Protein AF-A0A2I0T440-F1 (afdb_monomer)

Radius of gyration: 25.83 Å; Cα contacts (8 Å, |Δi|>4): 160; chains: 1; bounding box: 68×33×74 Å

Secondary structure (DSSP, 8-state):
--PPPPHHHHHHHHHHHTSS-HHHHHHHHHHHHHHH-TTS-GGGGSS----S-GGGG-----PPPHHHHHHHHHH------SS--HHHHHHHHHHHHHHHHHHHHHHT-HHHHHHHHHHHHHHHHH-GGGSHHHHSSSS----S-STT--GGGS--HHHHHHHHHTTT---TTTTS-------HHHHHHHHHHHHHHHHHHHHHHHS-HHHHHHHHHHHHHHHHHHHHHHHHHH--

InterPro domains:
  IPR051851 EFR3 Homologs [PTHR12444] (75-183)

Mean predicted aligned error: 14.6 Å

pLDDT: mean 74.66, std 15.26, range [31.33, 96.69]

Solvent-accessible surface area (backbone atoms only — not comparable to full-atom values): 14132 Å² total; per-residue (Å²): 137,90,78,56,84,55,62,76,58,51,53,53,47,54,54,43,46,69,46,90,52,64,68,54,22,52,52,41,49,50,54,55,46,50,72,72,42,77,70,67,54,63,73,75,51,71,68,70,50,78,69,90,59,70,73,80,60,66,74,81,82,77,84,81,46,74,51,54,54,49,46,57,73,70,64,79,64,77,67,82,90,88,81,72,50,69,65,56,50,27,47,50,45,9,51,51,48,30,50,49,47,50,48,26,68,73,70,64,43,67,64,41,37,50,54,52,50,52,27,51,55,42,19,65,75,78,41,40,38,40,32,32,82,36,43,78,44,101,76,48,73,72,72,94,63,78,87,79,60,64,76,63,59,52,88,49,66,70,57,52,36,50,42,39,41,79,71,74,44,88,47,79,67,78,76,55,75,80,74,60,74,73,60,66,60,59,59,53,50,51,52,51,50,52,50,51,50,49,53,49,53,49,46,71,73,70,53,57,68,70,61,55,48,50,54,52,47,54,53,51,52,50,52,51,50,53,50,51,56,48,47,64,71,69,64,124

Sequence (236 aa):
MLTALPSAFLDRLLSAALMEDAEIRLFVLEILISFIDRHGNRQKFSPISTISDISVLKLKVDKCSRQDTVFMKKEIAQINEDNLTAYNRCALFALGAAYLNLISQLTTVPTFCQHIHEVIQMRQKEAPYLLPEDVFVERPRLSKSLDRLGPEVFFWQSKISEVLGGSGYNSDRLSTPYIPQLTVDSVAVEEQERERRRQVVEKFQKAPFEEIAAHCGARATLLQSKLNQIFEITIR

Structure (mmCIF, N/CA/C/O backbone):
data_AF-A0A2I0T440-F1
#
_entry.id   AF-A0A2I0T440-F1
#
loop_
_atom_site.group_PDB
_atom_site.id
_atom_site.type_symbol
_atom_site.label_atom_id
_atom_site.label_alt_id
_atom_site.label_comp_id
_atom_site.label_asym_id
_atom_site.label_entity_id
_atom_site.label_seq_id
_atom_site.pdbx_PDB_ins_code
_atom_site.Cartn_x
_atom_site.Cartn_y
_atom_site.Cartn_z
_atom_site.occupancy
_atom_site.B_iso_or_equiv
_atom_site.auth_seq_id
_atom_site.auth_comp_id
_atom_site.auth_asym_id
_atom_site.auth_atom_id
_atom_site.pdbx_PDB_model_num
ATOM 1 N N . MET A 1 1 ? 30.636 -5.133 -1.657 1.00 32.38 1 MET A N 1
ATOM 2 C CA . MET A 1 1 ? 29.830 -3.994 -2.152 1.00 32.38 1 MET A CA 1
ATOM 3 C C . MET A 1 1 ? 28.394 -4.469 -2.306 1.00 32.38 1 MET A C 1
ATOM 5 O O . MET A 1 1 ? 28.182 -5.472 -2.966 1.00 32.38 1 MET A O 1
ATOM 9 N N . LEU A 1 2 ? 27.441 -3.827 -1.628 1.00 31.33 2 LEU A N 1
ATOM 10 C CA . LEU A 1 2 ? 26.012 -4.172 -1.658 1.00 31.33 2 LEU A CA 1
ATOM 11 C C . LEU A 1 2 ? 25.314 -3.162 -2.573 1.00 31.33 2 LEU A C 1
ATOM 13 O O . LEU A 1 2 ? 25.075 -2.034 -2.142 1.00 31.33 2 LEU A O 1
ATOM 17 N N . THR A 1 3 ? 25.044 -3.528 -3.821 1.00 48.75 3 THR A N 1
ATOM 18 C CA . THR A 1 3 ? 24.365 -2.655 -4.786 1.00 48.75 3 THR A CA 1
ATOM 19 C C . THR A 1 3 ? 22.863 -2.915 -4.744 1.00 48.75 3 THR A C 1
ATOM 21 O O . THR A 1 3 ? 22.430 -4.052 -4.901 1.00 48.75 3 THR A O 1
ATOM 24 N N . ALA A 1 4 ? 22.073 -1.865 -4.506 1.00 58.75 4 ALA A N 1
ATOM 25 C CA . ALA A 1 4 ? 20.635 -1.893 -4.767 1.00 58.75 4 ALA A CA 1
ATOM 26 C C . ALA A 1 4 ? 20.379 -2.122 -6.270 1.00 58.75 4 ALA A C 1
ATOM 28 O O . ALA A 1 4 ? 21.303 -1.985 -7.079 1.00 58.75 4 ALA A O 1
ATOM 29 N N . LEU A 1 5 ? 19.138 -2.456 -6.639 1.00 62.03 5 LEU A N 1
ATOM 30 C CA . LEU A 1 5 ? 18.728 -2.547 -8.041 1.00 62.03 5 LEU A CA 1
ATOM 31 C C . LEU A 1 5 ? 19.141 -1.247 -8.775 1.00 62.03 5 LEU A C 1
ATOM 33 O O . LEU A 1 5 ? 18.850 -0.162 -8.261 1.00 62.03 5 LEU A O 1
ATOM 37 N N . PRO A 1 6 ? 19.854 -1.310 -9.916 1.00 71.38 6 PRO A N 1
ATOM 38 C CA . PRO A 1 6 ? 20.254 -0.106 -10.639 1.00 71.38 6 PRO A CA 1
ATOM 39 C C . PRO A 1 6 ? 19.023 0.689 -11.085 1.00 71.38 6 PRO A C 1
ATOM 41 O O . PRO A 1 6 ? 18.129 0.114 -11.703 1.00 71.38 6 PRO A O 1
ATOM 44 N N . SER A 1 7 ? 18.992 2.001 -10.832 1.00 63.88 7 SER A N 1
ATOM 45 C CA . SER A 1 7 ? 17.848 2.851 -11.209 1.00 63.88 7 SER A CA 1
ATOM 46 C C . SER A 1 7 ? 17.555 2.771 -12.706 1.00 63.88 7 SER A C 1
ATOM 48 O O . SER A 1 7 ? 16.426 2.522 -13.086 1.00 63.88 7 SER A O 1
ATOM 50 N N . ALA A 1 8 ? 18.592 2.780 -13.550 1.00 65.25 8 ALA A N 1
ATOM 51 C CA . ALA A 1 8 ? 18.442 2.635 -14.999 1.00 65.25 8 ALA A CA 1
ATOM 52 C C . ALA A 1 8 ? 17.740 1.332 -15.434 1.00 65.25 8 ALA A C 1
ATOM 54 O O . ALA A 1 8 ? 17.108 1.298 -16.486 1.00 65.25 8 ALA A O 1
ATOM 55 N N . PHE A 1 9 ? 17.858 0.246 -14.660 1.00 69.88 9 PHE A N 1
ATOM 56 C CA . PHE A 1 9 ? 17.122 -0.988 -14.938 1.00 69.88 9 PHE A CA 1
ATOM 57 C C . PHE A 1 9 ? 15.650 -0.846 -14.544 1.00 69.88 9 PHE A C 1
ATOM 59 O O . PHE A 1 9 ? 14.771 -1.241 -15.310 1.00 69.88 9 PHE A O 1
ATOM 66 N N . LEU A 1 10 ? 15.380 -0.245 -13.383 1.00 69.00 10 LEU A N 1
ATOM 67 C CA . LEU A 1 10 ? 14.017 -0.001 -12.932 1.00 69.00 10 LEU A CA 1
ATOM 68 C C . LEU A 1 10 ? 13.281 0.996 -13.833 1.00 69.00 10 LEU A C 1
ATOM 70 O O . LEU A 1 10 ? 12.147 0.725 -14.199 1.00 69.00 10 LEU A O 1
ATOM 74 N N . ASP A 1 11 ? 13.932 2.075 -14.263 1.00 64.00 11 ASP A N 1
ATOM 75 C CA . ASP A 1 11 ? 13.357 3.071 -15.174 1.00 64.00 11 ASP A CA 1
ATOM 76 C C . ASP A 1 11 ? 12.901 2.421 -16.483 1.00 64.00 11 ASP A C 1
ATOM 78 O O . ASP A 1 11 ? 11.812 2.693 -16.985 1.00 64.00 11 ASP A O 1
ATOM 82 N N . ARG A 1 12 ? 13.708 1.500 -17.025 1.00 69.88 12 ARG A N 1
ATOM 83 C CA . ARG A 1 12 ? 13.364 0.738 -18.234 1.00 69.88 12 ARG A CA 1
ATOM 84 C C . ARG A 1 12 ? 12.200 -0.214 -17.996 1.00 69.88 12 ARG A C 1
ATOM 86 O O . ARG A 1 12 ? 11.336 -0.331 -18.862 1.00 69.88 12 ARG A O 1
ATOM 93 N N . LEU A 1 13 ? 12.177 -0.870 -16.840 1.00 68.56 13 LEU A N 1
ATOM 94 C CA . LEU A 1 13 ? 11.097 -1.770 -16.459 1.00 68.56 13 LEU A CA 1
ATOM 95 C C . LEU A 1 13 ? 9.781 -0.995 -16.278 1.00 68.56 13 LEU A C 1
ATOM 97 O O . LEU A 1 13 ? 8.774 -1.363 -16.866 1.00 68.56 13 LEU A O 1
ATOM 101 N N . LEU A 1 14 ? 9.798 0.126 -15.557 1.00 70.44 14 LEU A N 1
ATOM 102 C CA . LEU A 1 14 ? 8.635 0.993 -15.361 1.00 70.44 14 LEU A CA 1
ATOM 103 C C . LEU A 1 14 ? 8.171 1.644 -16.667 1.00 70.44 14 LEU A C 1
ATOM 105 O O . LEU A 1 14 ? 6.973 1.691 -16.919 1.00 70.44 14 LEU A O 1
ATOM 109 N N . SER A 1 15 ? 9.091 2.054 -17.544 1.00 69.25 15 SER A N 1
ATOM 110 C CA . SER A 1 15 ? 8.737 2.536 -18.889 1.00 69.25 15 SER A CA 1
ATOM 111 C C . SER A 1 15 ? 7.994 1.460 -19.688 1.00 69.25 15 SER A C 1
ATOM 113 O O . SER A 1 15 ? 7.007 1.754 -20.358 1.00 69.25 15 SER A O 1
ATOM 115 N N . ALA A 1 16 ? 8.410 0.194 -19.574 1.00 65.06 16 ALA A N 1
ATOM 116 C CA . ALA A 1 16 ? 7.702 -0.923 -20.194 1.00 65.06 16 ALA A CA 1
ATOM 117 C C . ALA A 1 16 ? 6.313 -1.169 -19.566 1.00 65.06 16 ALA A C 1
ATOM 119 O O . ALA A 1 16 ? 5.385 -1.563 -20.271 1.00 65.06 16 ALA A O 1
ATOM 120 N N . ALA A 1 17 ? 6.126 -0.861 -18.275 1.00 67.50 17 ALA A N 1
ATOM 121 C CA . ALA A 1 17 ? 4.814 -0.892 -17.616 1.00 67.50 17 ALA A CA 1
ATOM 122 C C . ALA A 1 17 ? 3.829 0.162 -18.161 1.00 67.50 17 ALA A C 1
ATOM 124 O O . ALA A 1 17 ? 2.629 0.055 -17.912 1.00 67.50 17 ALA A O 1
ATOM 125 N N . LEU A 1 18 ? 4.318 1.168 -18.894 1.00 71.25 18 LEU A N 1
ATOM 126 C CA . LEU A 1 18 ? 3.512 2.228 -19.509 1.00 71.25 18 LEU A CA 1
ATOM 127 C C . LEU A 1 18 ? 3.211 1.975 -20.996 1.00 71.25 18 LEU A C 1
ATOM 129 O O . LEU A 1 18 ? 2.531 2.783 -21.625 1.00 71.25 18 LEU A O 1
ATOM 133 N N . MET A 1 19 ? 3.684 0.863 -21.569 1.00 69.50 19 MET A N 1
ATOM 134 C CA . MET A 1 19 ? 3.419 0.515 -22.969 1.00 69.50 19 MET A CA 1
ATOM 135 C C . MET A 1 19 ? 1.942 0.159 -23.203 1.00 69.50 19 MET A C 1
ATOM 137 O O . MET A 1 19 ? 1.261 -0.350 -22.312 1.00 69.50 19 MET A O 1
ATOM 141 N N . GLU A 1 20 ? 1.442 0.382 -24.423 1.00 62.84 20 GLU A N 1
ATOM 142 C CA . GLU A 1 20 ? 0.041 0.111 -24.806 1.00 62.84 20 GLU A CA 1
ATOM 143 C C . GLU A 1 20 ? -0.335 -1.379 -24.752 1.00 62.84 20 GLU A C 1
ATOM 145 O O . GLU A 1 20 ? -1.495 -1.725 -24.508 1.00 62.84 20 GLU A O 1
ATOM 150 N N . ASP A 1 21 ? 0.645 -2.266 -24.902 1.00 72.38 21 ASP A N 1
ATOM 151 C CA . ASP A 1 21 ? 0.456 -3.713 -24.878 1.00 72.38 21 ASP A CA 1
ATOM 152 C C . ASP A 1 21 ? 0.153 -4.222 -23.457 1.00 72.38 21 ASP A C 1
ATOM 154 O O . ASP A 1 21 ? 0.957 -4.088 -22.531 1.00 72.38 21 ASP A O 1
ATOM 158 N N . ALA A 1 22 ? -1.029 -4.814 -23.279 1.00 75.94 22 ALA A N 1
ATOM 159 C CA . ALA A 1 22 ? -1.474 -5.317 -21.985 1.00 75.94 22 ALA A CA 1
ATOM 160 C C . ALA A 1 22 ? -0.665 -6.525 -21.488 1.00 75.94 22 ALA A C 1
ATOM 162 O O . ALA A 1 22 ? -0.459 -6.639 -20.280 1.00 75.94 22 ALA A O 1
ATOM 163 N N . GLU A 1 23 ? -0.191 -7.396 -22.380 1.00 79.12 23 GLU A N 1
ATOM 164 C CA . GLU A 1 23 ? 0.620 -8.559 -22.009 1.00 79.12 23 GLU A CA 1
ATOM 165 C C . GLU A 1 23 ? 1.980 -8.109 -21.475 1.00 79.12 23 GLU A C 1
ATOM 167 O O . GLU A 1 23 ? 2.423 -8.596 -20.432 1.00 79.12 23 GLU A O 1
ATOM 172 N N . ILE A 1 24 ? 2.594 -7.104 -22.113 1.00 73.19 24 ILE A N 1
ATOM 173 C CA . ILE A 1 24 ? 3.851 -6.507 -21.639 1.00 73.19 24 ILE A CA 1
ATOM 174 C C . ILE A 1 24 ? 3.653 -5.867 -20.263 1.00 73.19 24 ILE A C 1
ATOM 176 O O . ILE A 1 24 ? 4.447 -6.122 -19.355 1.00 73.19 24 ILE A O 1
ATOM 180 N N . ARG A 1 25 ? 2.583 -5.084 -20.066 1.00 78.38 25 ARG A N 1
ATOM 181 C CA . ARG A 1 25 ? 2.302 -4.479 -18.753 1.00 78.38 25 ARG A CA 1
ATOM 182 C C . ARG A 1 25 ? 2.110 -5.532 -17.668 1.00 78.38 25 ARG A C 1
ATOM 184 O O . ARG A 1 25 ? 2.676 -5.393 -16.586 1.00 78.38 25 ARG A O 1
ATOM 191 N N . LEU A 1 26 ? 1.337 -6.583 -17.945 1.00 77.06 26 LEU A N 1
ATOM 192 C CA . LEU A 1 26 ? 1.113 -7.671 -16.993 1.00 77.06 26 LEU A CA 1
ATOM 193 C C . LEU A 1 26 ? 2.420 -8.388 -16.655 1.00 77.06 26 LEU A C 1
ATOM 195 O O . LEU A 1 26 ? 2.713 -8.574 -15.477 1.00 77.06 26 LEU A O 1
ATOM 199 N N . PHE A 1 27 ? 3.240 -8.704 -17.657 1.00 76.94 27 PHE A N 1
ATOM 200 C CA . PHE A 1 27 ? 4.539 -9.341 -17.452 1.00 76.94 27 PHE A CA 1
ATOM 201 C C . PHE A 1 27 ? 5.482 -8.482 -16.599 1.00 76.94 27 PHE A C 1
ATOM 203 O O . PHE A 1 27 ? 6.109 -8.971 -15.659 1.00 76.94 27 PHE A O 1
ATOM 210 N N . VAL A 1 28 ? 5.542 -7.177 -16.868 1.00 76.56 28 VAL A N 1
ATOM 211 C CA . VAL A 1 28 ? 6.329 -6.233 -16.067 1.00 76.56 28 VAL A CA 1
ATOM 212 C C . VAL A 1 28 ? 5.830 -6.169 -14.623 1.00 76.56 28 VAL A C 1
ATOM 214 O O . VAL A 1 28 ? 6.639 -6.207 -13.693 1.00 76.56 28 VAL A O 1
ATOM 217 N N . LEU A 1 29 ? 4.513 -6.109 -14.415 1.00 77.69 29 LEU A N 1
ATOM 218 C CA . LEU A 1 29 ? 3.924 -6.144 -13.078 1.00 77.69 29 LEU A CA 1
ATOM 219 C C . LEU A 1 29 ? 4.266 -7.451 -12.352 1.00 77.69 29 LEU A C 1
ATOM 221 O O . LEU A 1 29 ? 4.570 -7.409 -11.163 1.00 77.69 29 LEU A O 1
ATOM 225 N N . GLU A 1 30 ? 4.297 -8.594 -13.039 1.00 80.38 30 GLU A N 1
ATOM 226 C CA . GLU A 1 30 ? 4.737 -9.859 -12.440 1.00 80.38 30 GLU A CA 1
ATOM 227 C C . GLU A 1 30 ? 6.205 -9.832 -12.007 1.00 80.38 30 GLU A C 1
ATOM 229 O O . GLU A 1 30 ? 6.525 -10.289 -10.906 1.00 80.38 30 GLU A O 1
ATOM 234 N N . ILE A 1 31 ? 7.086 -9.241 -12.819 1.00 77.38 31 ILE A N 1
ATOM 235 C CA . ILE A 1 31 ? 8.492 -9.038 -12.447 1.00 77.38 31 ILE A CA 1
ATOM 236 C C . ILE A 1 31 ? 8.581 -8.154 -11.196 1.00 77.38 31 ILE A C 1
ATOM 238 O O . ILE A 1 31 ? 9.255 -8.524 -10.233 1.00 77.38 31 ILE A O 1
ATOM 242 N N . LEU A 1 32 ? 7.874 -7.021 -11.166 1.00 77.31 32 LEU A N 1
ATOM 243 C CA . LEU A 1 32 ? 7.870 -6.111 -10.014 1.00 77.31 32 LEU A CA 1
ATOM 244 C C . LEU A 1 32 ? 7.332 -6.794 -8.749 1.00 77.31 32 LEU A C 1
ATOM 246 O O . LEU A 1 32 ? 7.936 -6.681 -7.681 1.00 77.31 32 LEU A O 1
ATOM 250 N N . ILE A 1 33 ? 6.248 -7.563 -8.872 1.00 78.12 33 ILE A N 1
ATOM 251 C CA . ILE A 1 33 ? 5.689 -8.352 -7.771 1.00 78.12 33 ILE A CA 1
ATOM 252 C C . ILE A 1 33 ? 6.712 -9.376 -7.273 1.00 78.12 33 ILE A C 1
ATOM 254 O O . ILE A 1 33 ? 6.838 -9.543 -6.065 1.00 78.12 33 ILE A O 1
ATOM 258 N N . SER A 1 34 ? 7.489 -10.012 -8.154 1.00 78.31 34 SER A N 1
ATOM 259 C CA . SER A 1 34 ? 8.526 -10.974 -7.750 1.00 78.31 34 SER A CA 1
ATOM 260 C C . SER A 1 34 ? 9.673 -10.343 -6.946 1.00 78.31 34 SER A C 1
ATOM 262 O O . SER A 1 34 ? 10.273 -11.009 -6.100 1.00 78.31 34 SER A O 1
ATOM 264 N N . PHE A 1 35 ? 9.963 -9.053 -7.156 1.00 73.38 35 PHE A N 1
ATOM 265 C CA . PHE A 1 35 ? 10.945 -8.323 -6.347 1.00 73.38 35 PHE A CA 1
ATOM 266 C C . PHE A 1 35 ? 10.426 -8.012 -4.943 1.00 73.38 35 PHE A C 1
ATOM 268 O O . PHE A 1 35 ? 11.207 -8.018 -3.988 1.00 73.38 35 PHE A O 1
ATOM 275 N N . ILE A 1 36 ? 9.121 -7.756 -4.822 1.00 73.06 36 ILE A N 1
ATOM 276 C CA . ILE A 1 36 ? 8.46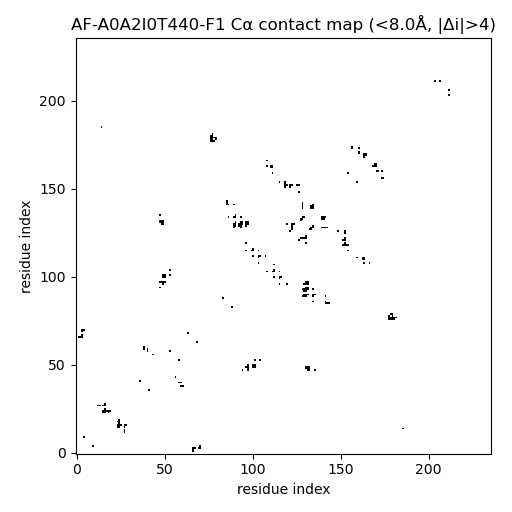1 -7.411 -3.559 1.00 73.06 36 ILE A CA 1
ATOM 277 C C . ILE A 1 36 ? 8.138 -8.679 -2.753 1.00 73.06 36 ILE A C 1
ATOM 279 O O . ILE A 1 36 ? 8.405 -8.741 -1.554 1.00 73.06 36 ILE A O 1
ATOM 283 N N . ASP A 1 37 ? 7.608 -9.715 -3.402 1.00 77.00 37 ASP A N 1
ATOM 284 C CA . ASP A 1 37 ? 7.183 -10.965 -2.774 1.00 77.00 37 ASP A CA 1
ATOM 285 C C . ASP A 1 37 ? 8.188 -12.104 -2.989 1.00 77.00 37 ASP A C 1
ATOM 287 O O . ASP A 1 37 ? 7.942 -13.094 -3.679 1.00 77.00 37 ASP A O 1
ATOM 291 N N . ARG A 1 38 ? 9.336 -11.998 -2.322 1.00 76.44 38 ARG A N 1
ATOM 292 C CA . ARG A 1 38 ? 10.373 -13.044 -2.356 1.00 76.44 38 ARG A CA 1
ATOM 293 C C . ARG A 1 38 ? 9.967 -14.333 -1.635 1.00 76.44 38 ARG A C 1
ATOM 295 O O . ARG A 1 38 ? 10.608 -15.366 -1.809 1.00 76.44 38 ARG A O 1
ATOM 302 N N . HIS A 1 39 ? 8.933 -14.274 -0.797 1.00 82.19 39 HIS A N 1
ATOM 303 C CA . HIS A 1 39 ? 8.519 -15.384 0.061 1.00 82.19 39 HIS A CA 1
ATOM 304 C C . HIS A 1 39 ? 7.316 -16.163 -0.484 1.00 82.19 39 HIS A C 1
ATOM 306 O O . HIS A 1 39 ? 6.879 -17.125 0.157 1.00 82.19 39 HIS A O 1
ATOM 312 N N . GLY A 1 40 ? 6.790 -15.772 -1.650 1.00 82.38 40 GLY A N 1
ATOM 313 C CA . GLY A 1 40 ? 5.630 -16.412 -2.269 1.00 82.38 40 GLY A CA 1
ATOM 314 C C . GLY A 1 40 ? 4.346 -16.228 -1.457 1.00 82.38 40 GLY A C 1
ATOM 315 O O . GLY A 1 40 ? 3.485 -17.110 -1.446 1.00 82.38 40 GLY A O 1
ATOM 316 N N . ASN A 1 41 ? 4.219 -15.117 -0.729 1.00 86.06 41 ASN A N 1
ATOM 317 C CA . ASN A 1 41 ? 3.010 -14.782 0.012 1.00 86.06 41 ASN A CA 1
ATOM 318 C C . ASN A 1 41 ? 1.882 -14.258 -0.902 1.00 86.06 41 ASN A C 1
ATOM 320 O O . ASN A 1 41 ? 0.739 -14.255 -0.458 1.00 86.06 41 ASN A O 1
ATOM 324 N N . ARG A 1 42 ? 2.145 -13.886 -2.165 1.00 83.81 42 ARG A N 1
ATOM 325 C CA . ARG A 1 42 ? 1.182 -13.333 -3.145 1.00 83.81 42 ARG A CA 1
ATOM 326 C C . ARG A 1 42 ? -0.120 -14.121 -3.186 1.00 83.81 42 ARG A C 1
ATOM 328 O O . ARG A 1 42 ? -1.195 -13.542 -3.093 1.00 83.81 42 ARG A O 1
ATOM 335 N N . GLN A 1 43 ? -0.026 -15.446 -3.281 1.00 84.56 43 GLN A N 1
ATOM 336 C CA . GLN A 1 43 ? -1.198 -16.319 -3.414 1.00 84.56 43 GLN A CA 1
ATOM 337 C C . GLN A 1 43 ? -2.106 -16.297 -2.174 1.00 84.56 43 GLN A C 1
ATOM 339 O O . GLN A 1 43 ? -3.298 -16.567 -2.272 1.00 84.56 43 GLN A O 1
ATOM 344 N N . LYS A 1 44 ? -1.570 -15.915 -1.009 1.00 87.12 44 LYS A N 1
ATOM 345 C CA . LYS A 1 44 ? -2.332 -15.787 0.243 1.00 87.12 44 LYS A CA 1
ATOM 346 C C . LYS A 1 44 ? -3.208 -14.532 0.273 1.00 87.12 44 LYS A C 1
ATOM 348 O O . LYS A 1 44 ? -4.070 -14.429 1.134 1.00 87.12 44 LYS A O 1
ATOM 353 N N . PHE A 1 45 ? -3.003 -13.617 -0.674 1.00 83.69 45 PHE A N 1
ATOM 354 C CA . PHE A 1 45 ? -3.769 -12.383 -0.852 1.00 83.69 45 PHE A CA 1
ATOM 355 C C . PHE A 1 45 ? -4.609 -12.403 -2.142 1.00 83.69 45 PHE A C 1
ATOM 357 O O . PHE A 1 45 ? -5.003 -11.350 -2.635 1.00 83.69 45 PHE A O 1
ATOM 364 N N . SER A 1 46 ? -4.853 -13.588 -2.725 1.00 74.06 46 SER A N 1
ATOM 365 C CA . SER A 1 46 ? -5.526 -13.715 -4.025 1.00 74.06 46 SER A CA 1
ATOM 366 C C . SER A 1 46 ? -6.932 -13.088 -4.076 1.00 74.06 46 SER A C 1
ATOM 368 O O . SER A 1 46 ? -7.290 -12.605 -5.150 1.00 74.06 46 SER A O 1
ATOM 370 N N . PRO A 1 47 ? -7.720 -13.029 -2.981 1.00 83.00 47 PRO A N 1
ATOM 371 C CA . PRO A 1 47 ? -8.799 -12.060 -2.858 1.00 83.00 47 PRO A CA 1
ATOM 372 C C . PRO A 1 47 ? -8.332 -10.835 -2.059 1.00 83.00 47 PRO A C 1
ATOM 374 O O . PRO A 1 47 ? -7.962 -10.940 -0.885 1.00 83.00 47 PRO A O 1
ATOM 377 N N . ILE A 1 48 ? -8.407 -9.655 -2.677 1.00 84.81 48 ILE A N 1
ATOM 378 C CA . ILE A 1 48 ? -8.230 -8.390 -1.957 1.00 84.81 48 ILE A CA 1
ATOM 379 C C . ILE A 1 48 ? -9.394 -8.271 -0.972 1.00 84.81 48 ILE A C 1
ATOM 381 O O . ILE A 1 48 ? -10.549 -8.196 -1.380 1.00 84.81 48 ILE A O 1
ATOM 385 N N . SER A 1 49 ? -9.086 -8.302 0.320 1.00 89.88 49 SER A N 1
ATOM 386 C CA . SER A 1 49 ? -10.075 -8.336 1.397 1.00 89.88 49 SER A CA 1
ATOM 387 C C . SER A 1 49 ? -9.517 -7.711 2.668 1.00 89.88 49 SER A C 1
ATOM 389 O O . SER A 1 49 ? -8.302 -7.570 2.842 1.00 89.88 49 SER A O 1
ATOM 391 N N . THR A 1 50 ? -10.421 -7.332 3.558 1.00 89.69 50 THR A N 1
ATOM 392 C CA . THR A 1 50 ? -10.111 -6.960 4.930 1.00 89.69 50 THR A CA 1
ATOM 393 C C . THR A 1 50 ? -9.842 -8.231 5.737 1.00 89.69 50 THR A C 1
ATOM 395 O O . THR A 1 50 ? -10.700 -9.106 5.848 1.00 89.69 50 THR A O 1
ATOM 398 N N . ILE A 1 51 ? -8.651 -8.351 6.323 1.00 89.25 51 ILE A N 1
ATOM 399 C CA . ILE A 1 51 ? -8.221 -9.562 7.028 1.00 89.25 51 ILE A CA 1
ATOM 400 C C . ILE A 1 51 ? -8.623 -9.455 8.501 1.00 89.25 51 ILE A C 1
ATOM 402 O O . ILE A 1 51 ? -8.147 -8.580 9.225 1.00 89.25 51 ILE A O 1
ATOM 406 N N . SER A 1 52 ? -9.482 -10.363 8.966 1.00 85.94 52 SER A N 1
ATOM 407 C CA . SER A 1 52 ? -9.923 -10.393 10.368 1.00 85.94 52 SER A CA 1
ATOM 408 C C . SER A 1 52 ? -8.855 -10.927 11.326 1.00 85.94 52 SER A C 1
ATOM 410 O O . SER A 1 52 ? -8.735 -10.426 12.438 1.00 85.94 52 SER A O 1
ATOM 412 N N . ASP A 1 53 ? -8.095 -11.939 10.901 1.00 87.06 53 ASP A N 1
ATOM 413 C CA . ASP A 1 53 ? -6.974 -12.507 11.655 1.00 87.06 53 ASP A CA 1
ATOM 414 C C . ASP A 1 53 ? -5.834 -12.886 10.701 1.00 87.06 53 ASP A C 1
ATOM 416 O O . ASP A 1 53 ? -5.918 -13.853 9.936 1.00 87.06 53 ASP A O 1
ATOM 420 N N . ILE A 1 54 ? -4.745 -12.120 10.763 1.00 89.06 54 ILE A N 1
ATOM 421 C CA . ILE A 1 54 ? -3.543 -12.326 9.950 1.00 89.06 54 ILE A CA 1
ATOM 422 C C . ILE A 1 54 ? -2.874 -13.684 10.204 1.00 89.06 54 ILE A C 1
ATOM 424 O O . ILE A 1 54 ? -2.194 -14.214 9.319 1.00 89.06 54 ILE A O 1
ATOM 428 N N . SER A 1 55 ? -3.078 -14.281 11.381 1.00 87.12 55 SER A N 1
ATOM 429 C CA . SER A 1 55 ? -2.459 -15.553 11.775 1.00 87.12 55 SER A CA 1
ATOM 430 C C . SER A 1 55 ? -2.876 -16.695 10.846 1.00 87.12 55 SER A C 1
ATOM 432 O O . SER A 1 55 ? -2.082 -17.596 10.557 1.00 87.12 55 SER A O 1
ATOM 434 N N . VAL A 1 56 ? -4.094 -16.619 10.299 1.00 87.69 56 VAL A N 1
ATOM 435 C CA . VAL A 1 56 ? -4.650 -17.592 9.347 1.00 87.69 56 VAL A CA 1
ATOM 436 C C . VAL A 1 56 ? -3.834 -17.652 8.053 1.00 87.69 56 VAL A C 1
ATOM 438 O O . VAL A 1 56 ? -3.694 -18.723 7.460 1.00 87.69 56 VAL A O 1
ATOM 441 N N . LEU A 1 57 ? -3.225 -16.534 7.643 1.00 85.50 57 LEU A N 1
ATOM 442 C CA . LEU A 1 57 ? -2.434 -16.458 6.414 1.00 85.50 57 LEU A CA 1
ATOM 443 C C . LEU A 1 57 ? -1.087 -17.184 6.532 1.00 85.50 57 LEU A C 1
ATOM 445 O O . LEU A 1 57 ? -0.468 -17.492 5.511 1.00 85.50 57 LEU A O 1
ATOM 449 N N . LYS A 1 58 ? -0.615 -17.479 7.755 1.00 87.25 58 LYS A N 1
ATOM 450 C CA . LYS A 1 58 ? 0.673 -18.155 8.011 1.00 87.25 58 LYS A CA 1
ATOM 451 C C . LYS A 1 58 ? 1.803 -17.530 7.183 1.00 87.25 58 LYS A C 1
ATOM 453 O O . LYS A 1 58 ? 2.467 -18.203 6.385 1.00 87.25 58 LYS A O 1
ATOM 458 N N . LEU A 1 59 ? 1.937 -16.205 7.265 1.00 87.12 59 LEU A N 1
ATOM 459 C CA . LEU A 1 59 ? 2.900 -15.443 6.470 1.00 87.12 59 LEU A CA 1
ATOM 460 C C . LEU A 1 59 ? 4.334 -15.859 6.808 1.00 87.12 59 LEU A C 1
ATOM 462 O O . LEU A 1 59 ? 4.670 -16.104 7.964 1.00 87.12 59 LEU A O 1
ATOM 466 N N . LYS A 1 60 ? 5.187 -15.917 5.784 1.00 83.81 60 LYS A N 1
ATOM 467 C CA . LYS A 1 60 ? 6.638 -15.975 5.983 1.00 83.81 60 LYS A CA 1
ATOM 468 C C . LYS A 1 60 ? 7.135 -14.538 6.061 1.00 83.81 60 LYS A C 1
ATOM 470 O O . LYS A 1 60 ? 7.018 -13.819 5.067 1.00 83.81 60 LYS A O 1
ATOM 475 N N . VAL A 1 61 ? 7.599 -14.130 7.239 1.00 81.12 61 VAL A N 1
ATOM 476 C CA . VAL A 1 61 ? 8.027 -12.758 7.530 1.00 81.12 61 VAL A CA 1
ATOM 477 C C . VAL A 1 61 ? 9.477 -12.792 7.989 1.00 81.12 61 VAL A C 1
ATOM 479 O O . VAL A 1 61 ? 9.769 -13.300 9.067 1.00 81.12 61 VAL A O 1
ATOM 482 N N . ASP A 1 62 ? 10.360 -12.223 7.175 1.00 76.50 62 ASP A N 1
ATOM 483 C CA . ASP A 1 62 ? 11.766 -12.024 7.513 1.00 76.50 62 ASP A CA 1
ATOM 484 C C . ASP A 1 62 ? 12.058 -10.536 7.727 1.00 76.50 62 ASP A C 1
ATOM 486 O O . ASP A 1 62 ? 11.331 -9.646 7.272 1.00 76.50 62 ASP A O 1
ATOM 490 N N . LYS A 1 63 ? 13.155 -10.242 8.429 1.00 74.75 63 LYS A N 1
ATOM 491 C CA . LYS A 1 63 ? 13.608 -8.862 8.612 1.00 74.75 63 LYS A CA 1
ATOM 492 C C . LYS A 1 63 ? 13.956 -8.255 7.250 1.00 74.75 63 LYS A C 1
ATOM 494 O O . LYS A 1 63 ? 14.859 -8.741 6.572 1.00 74.75 63 LYS A O 1
ATOM 499 N N . CYS A 1 64 ? 13.284 -7.156 6.902 1.00 69.38 64 CYS A N 1
ATOM 500 C CA . CYS A 1 64 ? 13.543 -6.403 5.675 1.00 69.38 64 CYS A CA 1
ATOM 501 C C . CYS A 1 64 ? 15.039 -6.074 5.546 1.00 69.38 64 CYS A C 1
ATOM 503 O O . CYS A 1 64 ? 15.653 -5.531 6.476 1.00 69.38 64 CYS A O 1
ATOM 505 N N . SER A 1 65 ? 15.644 -6.421 4.408 1.00 74.12 65 SER A N 1
ATOM 506 C CA . SER A 1 65 ? 17.068 -6.178 4.207 1.00 74.12 65 SER A CA 1
ATOM 507 C C . SER A 1 65 ? 17.344 -4.679 4.042 1.00 74.12 65 SER A C 1
ATOM 509 O O . SER A 1 65 ? 16.477 -3.885 3.665 1.00 74.12 65 SER A O 1
ATOM 511 N N . ARG A 1 66 ? 18.595 -4.260 4.281 1.00 68.62 66 ARG A N 1
ATOM 512 C CA . ARG A 1 66 ? 19.005 -2.867 4.027 1.00 68.62 66 ARG A CA 1
ATOM 513 C C . ARG A 1 66 ? 18.811 -2.482 2.555 1.00 68.62 66 ARG A C 1
ATOM 515 O O . ARG A 1 66 ? 18.514 -1.326 2.280 1.00 68.62 66 ARG A O 1
ATOM 522 N N . GLN A 1 67 ? 18.983 -3.428 1.628 1.00 69.75 67 GLN A N 1
ATOM 523 C CA . GLN A 1 67 ? 18.788 -3.188 0.197 1.00 69.75 67 GLN A CA 1
ATOM 524 C C . GLN A 1 67 ? 17.312 -2.967 -0.129 1.00 69.75 67 GLN A C 1
ATOM 526 O O . GLN A 1 67 ? 17.003 -1.991 -0.801 1.00 69.75 67 GLN A O 1
ATOM 531 N N . ASP A 1 68 ? 16.418 -3.799 0.410 1.00 68.81 68 ASP A N 1
ATOM 532 C CA . ASP A 1 68 ? 14.970 -3.644 0.220 1.00 68.81 68 ASP A CA 1
ATOM 533 C C . ASP A 1 68 ? 14.487 -2.331 0.850 1.00 68.81 68 ASP A C 1
ATOM 535 O O . ASP A 1 68 ? 13.748 -1.575 0.234 1.00 68.81 68 ASP A O 1
ATOM 539 N N . THR A 1 69 ? 14.998 -1.975 2.033 1.00 65.56 69 THR A N 1
ATOM 540 C CA . THR A 1 69 ? 14.693 -0.682 2.665 1.00 65.56 69 THR A CA 1
ATOM 541 C C . THR A 1 69 ? 15.133 0.498 1.791 1.00 65.56 69 THR A C 1
ATOM 543 O O . THR A 1 69 ? 14.413 1.489 1.695 1.00 65.56 69 THR A O 1
ATOM 546 N N . VAL A 1 70 ? 16.313 0.423 1.167 1.00 65.19 70 VAL A N 1
ATOM 547 C CA . VAL A 1 70 ? 16.816 1.471 0.261 1.00 65.19 70 VAL A CA 1
ATOM 548 C C . VAL A 1 70 ? 16.006 1.512 -1.035 1.00 65.19 70 VAL A C 1
ATOM 550 O O . VAL A 1 70 ? 15.645 2.602 -1.466 1.00 65.19 70 VAL A O 1
ATOM 553 N N . PHE A 1 71 ? 15.679 0.355 -1.610 1.00 65.75 71 PHE A N 1
ATOM 554 C CA . PHE A 1 71 ? 14.836 0.225 -2.798 1.00 65.75 71 PHE A CA 1
ATOM 555 C C . PHE A 1 71 ? 13.452 0.849 -2.567 1.00 65.75 71 PHE A C 1
ATOM 557 O O . PHE A 1 71 ? 13.083 1.792 -3.259 1.00 65.75 71 PHE A O 1
ATOM 564 N N . MET A 1 72 ? 12.742 0.437 -1.512 1.00 65.00 72 MET A N 1
ATOM 565 C CA . MET A 1 72 ? 11.405 0.955 -1.187 1.00 65.00 72 MET A CA 1
ATOM 566 C C . MET A 1 72 ? 11.424 2.459 -0.869 1.00 65.00 72 MET A C 1
ATOM 568 O O . MET A 1 72 ? 10.485 3.177 -1.199 1.00 65.00 72 MET A O 1
ATOM 572 N N . LYS A 1 73 ? 12.497 2.964 -0.240 1.00 60.88 73 LYS A N 1
ATOM 573 C CA . LYS A 1 73 ? 12.645 4.398 0.063 1.00 60.88 73 LYS A CA 1
ATOM 574 C C . LYS A 1 73 ? 12.940 5.257 -1.163 1.00 60.88 73 LYS A C 1
ATOM 576 O O . LYS A 1 73 ? 12.610 6.440 -1.118 1.00 60.88 73 LYS A O 1
ATOM 581 N N . LYS A 1 74 ? 13.607 4.700 -2.177 1.00 57.97 74 LYS A N 1
ATOM 582 C CA . LYS A 1 74 ? 14.076 5.430 -3.359 1.00 57.97 74 LYS A CA 1
ATOM 583 C C . LYS A 1 74 ? 13.081 5.364 -4.525 1.00 57.97 74 LYS A C 1
ATOM 585 O O . LYS A 1 74 ? 13.001 6.330 -5.268 1.00 57.97 74 LYS A O 1
ATOM 590 N N . GLU A 1 75 ? 12.308 4.280 -4.631 1.00 58.06 75 GLU A N 1
ATOM 591 C CA . GLU A 1 75 ? 11.579 3.932 -5.861 1.00 58.06 75 GLU A CA 1
ATOM 592 C C . GLU A 1 75 ? 10.039 3.859 -5.722 1.00 58.06 75 GLU A C 1
ATOM 594 O O . GLU A 1 75 ? 9.342 3.713 -6.722 1.00 58.06 75 GLU A O 1
ATOM 599 N N . ILE A 1 76 ? 9.458 4.008 -4.517 1.00 50.62 76 ILE A N 1
ATOM 600 C CA . ILE A 1 76 ? 7.988 4.153 -4.347 1.00 50.62 76 ILE A CA 1
ATOM 601 C C . ILE A 1 76 ? 7.616 5.621 -4.430 1.00 50.62 76 ILE A C 1
ATOM 603 O O . ILE A 1 76 ? 7.167 6.272 -3.485 1.00 50.62 76 ILE A O 1
ATOM 607 N N . ALA A 1 77 ? 7.882 6.145 -5.606 1.00 47.28 77 ALA A N 1
ATOM 608 C CA . ALA A 1 77 ? 7.642 7.513 -5.912 1.00 47.28 77 ALA A CA 1
ATOM 609 C C . ALA A 1 77 ? 7.232 7.582 -7.372 1.00 47.28 77 ALA A C 1
ATOM 611 O O . ALA A 1 77 ? 8.131 7.752 -8.180 1.00 47.28 77 ALA A O 1
ATOM 612 N N . GLN A 1 78 ? 5.926 7.475 -7.699 1.00 55.62 78 GLN A N 1
ATOM 613 C CA . GLN A 1 78 ? 5.326 7.993 -8.956 1.00 55.62 78 GLN A CA 1
ATOM 614 C C . GLN A 1 78 ? 3.820 7.676 -9.106 1.00 55.62 78 GLN A C 1
ATOM 616 O O . GLN A 1 78 ? 3.463 6.757 -9.829 1.00 55.62 78 GLN A O 1
ATOM 621 N N . ILE A 1 79 ? 2.916 8.461 -8.500 1.00 50.62 79 ILE A N 1
ATOM 622 C CA . ILE A 1 79 ? 1.515 8.584 -8.958 1.00 50.62 79 ILE A CA 1
ATOM 623 C C . ILE A 1 79 ? 1.058 10.046 -8.824 1.00 50.62 79 ILE A C 1
ATOM 625 O O . ILE A 1 79 ? 1.300 10.672 -7.798 1.00 50.62 79 ILE A O 1
ATOM 629 N N . ASN A 1 80 ? 0.424 10.593 -9.865 1.00 44.84 80 ASN A N 1
ATOM 630 C CA . ASN A 1 80 ? -0.217 11.910 -9.850 1.00 44.84 80 ASN A CA 1
ATOM 631 C C . ASN A 1 80 ? -1.742 11.708 -9.788 1.00 44.84 80 ASN A C 1
ATOM 633 O O . ASN A 1 80 ? -2.302 11.062 -10.676 1.00 44.84 80 ASN A O 1
ATOM 637 N N . GLU A 1 81 ? -2.402 12.209 -8.745 1.00 53.66 81 GLU A N 1
ATOM 638 C CA . GLU A 1 81 ? -3.852 12.096 -8.561 1.00 53.66 81 GLU A CA 1
ATOM 639 C C . GLU A 1 81 ? -4.534 13.418 -8.883 1.00 53.66 81 GLU A C 1
ATOM 641 O O . GLU A 1 81 ? -4.779 14.202 -7.985 1.00 53.66 81 GLU A O 1
ATOM 646 N N . ASP A 1 82 ? -4.902 13.642 -10.140 1.00 49.50 82 ASP A N 1
ATOM 647 C CA . ASP A 1 82 ? -5.906 14.652 -10.475 1.00 49.50 82 ASP A CA 1
ATOM 648 C C . ASP A 1 82 ? -6.601 14.234 -11.776 1.00 49.50 82 ASP A C 1
ATOM 650 O O . ASP A 1 82 ? -6.135 14.551 -12.866 1.00 49.50 82 ASP A O 1
ATOM 654 N N . ASN A 1 83 ? -7.661 13.417 -11.624 1.00 56.50 83 ASN A N 1
ATOM 655 C CA . ASN A 1 83 ? -8.739 13.053 -12.584 1.00 56.50 83 ASN A CA 1
ATOM 656 C C . ASN A 1 83 ? -9.223 11.589 -12.464 1.00 56.50 83 ASN A C 1
ATOM 658 O O . ASN A 1 83 ? -9.716 10.993 -13.423 1.00 56.50 83 ASN A O 1
ATOM 662 N N . LEU A 1 84 ? -9.122 10.974 -11.283 1.00 67.75 84 LEU A N 1
ATOM 663 C CA . LEU A 1 84 ? -9.605 9.606 -11.088 1.00 67.75 84 LEU A CA 1
ATOM 664 C C . LEU A 1 84 ? -11.136 9.517 -11.124 1.00 67.75 84 LEU A C 1
ATOM 666 O O . LEU A 1 84 ? -11.831 10.317 -10.491 1.00 67.75 84 LEU A O 1
ATOM 670 N N . THR A 1 85 ? -11.649 8.498 -11.821 1.00 80.31 85 THR A N 1
ATOM 671 C CA . THR A 1 85 ? -13.075 8.139 -11.843 1.00 80.31 85 THR A CA 1
ATOM 672 C C . THR A 1 85 ? -13.579 7.787 -10.440 1.00 80.31 85 THR A C 1
ATOM 674 O O . THR A 1 85 ? -12.797 7.431 -9.558 1.00 80.31 85 THR A O 1
ATOM 677 N N . ALA A 1 86 ? -14.899 7.826 -10.223 1.00 81.31 86 ALA A N 1
ATOM 678 C CA . ALA A 1 86 ? -15.493 7.440 -8.939 1.00 81.31 86 ALA A CA 1
ATOM 679 C C . ALA A 1 86 ? -15.093 6.015 -8.510 1.00 81.31 86 ALA A C 1
ATOM 681 O O . ALA A 1 86 ? -14.784 5.797 -7.341 1.00 81.31 86 ALA A O 1
ATOM 682 N N . TYR A 1 87 ? -15.028 5.074 -9.462 1.00 85.38 87 TYR A N 1
ATOM 683 C CA . TYR A 1 87 ? -14.544 3.715 -9.210 1.00 85.38 87 TYR A CA 1
ATOM 684 C C . TYR A 1 87 ? -13.091 3.717 -8.735 1.00 85.38 87 TYR A C 1
ATOM 686 O O . TYR A 1 87 ? -12.809 3.168 -7.677 1.00 85.38 87 TYR A O 1
ATOM 694 N N . ASN A 1 88 ? -12.187 4.384 -9.461 1.00 83.38 88 ASN A N 1
ATOM 695 C CA . ASN A 1 88 ? -10.766 4.409 -9.107 1.00 83.38 88 ASN A CA 1
ATOM 696 C C . ASN A 1 88 ? -10.540 5.038 -7.727 1.00 83.38 88 ASN A C 1
ATOM 698 O O . ASN A 1 88 ? -9.744 4.525 -6.949 1.00 83.38 88 ASN A O 1
ATOM 702 N N . ARG A 1 89 ? -11.287 6.095 -7.384 1.00 82.19 89 ARG A N 1
ATOM 703 C CA . ARG A 1 89 ? -11.241 6.694 -6.043 1.00 82.19 89 ARG A CA 1
ATOM 704 C C . ARG A 1 89 ? -11.681 5.695 -4.971 1.00 82.19 89 ARG A C 1
ATOM 706 O O . ARG A 1 89 ? -10.967 5.495 -3.996 1.00 82.19 89 ARG A O 1
ATOM 713 N N . CYS A 1 90 ? -12.824 5.035 -5.163 1.00 87.81 90 CYS A N 1
ATOM 714 C CA . CYS A 1 90 ? -13.327 4.027 -4.223 1.00 87.81 90 CYS A CA 1
ATOM 715 C C . CYS A 1 90 ? -12.361 2.840 -4.082 1.00 87.81 90 CYS A C 1
ATOM 717 O O . CYS A 1 90 ? -12.082 2.402 -2.969 1.00 87.81 90 CYS A O 1
ATOM 719 N N . ALA A 1 91 ? -11.791 2.375 -5.196 1.00 88.19 91 ALA A N 1
ATOM 720 C CA . ALA A 1 91 ? -10.802 1.307 -5.224 1.00 88.19 91 ALA A CA 1
ATOM 721 C C . ALA A 1 91 ? -9.530 1.687 -4.452 1.00 88.19 91 ALA A C 1
ATOM 723 O O . ALA A 1 91 ? -9.016 0.867 -3.698 1.00 88.19 91 ALA A O 1
ATOM 724 N N . LEU A 1 92 ? -9.050 2.930 -4.562 1.00 85.31 92 LEU A N 1
ATOM 725 C CA . LEU A 1 92 ? -7.913 3.407 -3.770 1.00 85.31 92 LEU A CA 1
ATOM 726 C C . LEU A 1 92 ? -8.223 3.445 -2.273 1.00 85.31 92 LEU A C 1
ATOM 728 O O . LEU A 1 92 ? -7.410 2.982 -1.474 1.00 85.31 92 LEU A O 1
ATOM 732 N N . PHE A 1 93 ? -9.408 3.921 -1.878 1.00 88.88 93 PHE A N 1
ATOM 733 C CA . PHE A 1 93 ? -9.826 3.873 -0.474 1.00 88.88 93 PHE A CA 1
ATOM 734 C C . PHE A 1 93 ? -9.908 2.436 0.058 1.00 88.88 93 PHE A C 1
ATOM 736 O O . PHE A 1 93 ? -9.486 2.198 1.194 1.00 88.88 93 PHE A O 1
ATOM 743 N N . ALA A 1 94 ? -10.415 1.498 -0.746 1.00 91.56 94 A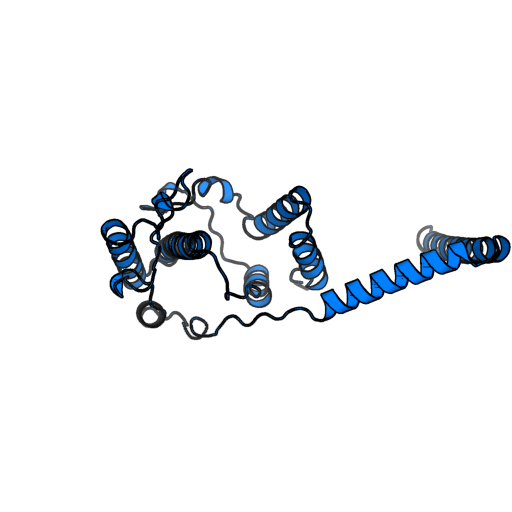LA A N 1
ATOM 744 C CA . ALA A 1 94 ? -10.510 0.080 -0.406 1.00 91.56 94 ALA A CA 1
ATOM 745 C C . ALA A 1 94 ? -9.136 -0.589 -0.285 1.00 91.56 94 ALA A C 1
ATOM 747 O O . ALA A 1 94 ? -8.877 -1.295 0.690 1.00 91.56 94 ALA A O 1
ATOM 748 N N . LEU A 1 95 ? -8.228 -0.321 -1.226 1.00 90.19 95 LEU A N 1
ATOM 749 C CA . LEU A 1 95 ? -6.841 -0.786 -1.162 1.00 90.19 95 LEU A CA 1
ATOM 750 C C . LEU A 1 95 ? -6.124 -0.214 0.061 1.00 90.19 95 LEU A C 1
ATOM 752 O O . LEU A 1 95 ? -5.449 -0.952 0.775 1.00 90.19 95 LEU A O 1
ATOM 756 N N . GLY A 1 96 ? -6.321 1.077 0.343 1.00 89.69 96 GLY A N 1
ATOM 757 C CA . GLY A 1 96 ? -5.802 1.726 1.542 1.00 89.69 96 GLY A CA 1
ATOM 758 C C . GLY A 1 96 ? -6.308 1.064 2.826 1.00 89.69 96 GLY A C 1
ATOM 759 O O . GLY A 1 96 ? -5.510 0.811 3.724 1.00 89.69 96 GLY A O 1
ATOM 760 N N . ALA A 1 97 ? -7.599 0.715 2.899 1.00 92.81 97 ALA A N 1
ATOM 761 C CA . ALA A 1 97 ? -8.166 -0.016 4.036 1.00 92.81 97 ALA A CA 1
ATOM 762 C C . ALA A 1 97 ? -7.541 -1.404 4.212 1.00 92.81 97 ALA A C 1
ATOM 764 O O . ALA A 1 97 ? -7.081 -1.720 5.309 1.00 92.81 97 ALA A O 1
ATOM 765 N N . ALA A 1 98 ? -7.474 -2.205 3.144 1.00 92.94 98 ALA A N 1
ATOM 766 C CA . ALA A 1 98 ? -6.867 -3.535 3.193 1.00 92.94 98 ALA A CA 1
ATOM 767 C C . ALA A 1 98 ? -5.393 -3.465 3.627 1.00 92.94 98 ALA A C 1
ATOM 769 O O . ALA A 1 98 ? -4.941 -4.230 4.480 1.00 92.94 98 ALA A O 1
ATOM 770 N N . TYR A 1 99 ? -4.649 -2.497 3.08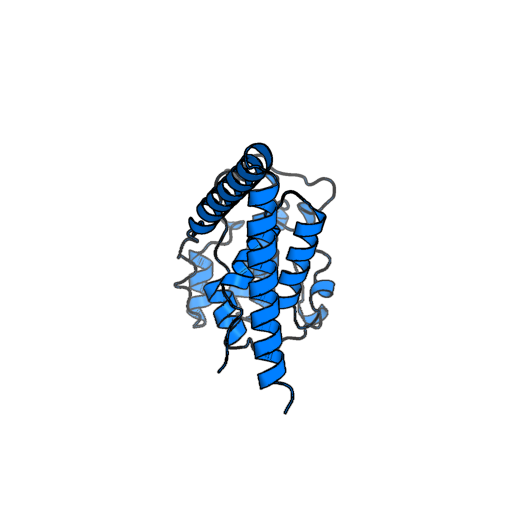9 1.00 91.81 99 TYR A N 1
ATOM 771 C CA . TYR A 1 99 ? -3.236 -2.318 3.400 1.00 91.81 99 TYR A CA 1
ATOM 772 C C . TYR A 1 99 ? -3.003 -1.842 4.838 1.00 91.81 99 TYR A C 1
ATOM 774 O O . TYR A 1 99 ? -2.154 -2.392 5.538 1.00 91.81 99 TYR A O 1
ATOM 782 N N . LEU A 1 100 ? -3.775 -0.863 5.318 1.00 91.94 100 LEU A N 1
ATOM 783 C CA . LEU A 1 100 ? -3.670 -0.384 6.698 1.00 91.94 100 LEU A CA 1
ATOM 784 C C . LEU A 1 100 ? -4.100 -1.453 7.710 1.00 91.94 100 LEU A C 1
ATOM 786 O O . LEU A 1 100 ? -3.448 -1.585 8.743 1.00 91.94 100 LEU A O 1
ATOM 790 N N . ASN A 1 101 ? -5.128 -2.249 7.400 1.00 94.81 101 ASN A N 1
ATOM 791 C CA . ASN A 1 101 ? -5.546 -3.401 8.206 1.00 94.81 101 ASN A CA 1
ATOM 792 C C . ASN A 1 101 ? -4.449 -4.471 8.310 1.00 94.81 101 ASN A C 1
ATOM 794 O O . ASN A 1 101 ? -4.249 -5.058 9.376 1.00 94.81 101 ASN A O 1
ATOM 798 N N . LEU A 1 102 ? -3.718 -4.706 7.219 1.00 91.69 102 LEU A N 1
ATOM 799 C CA . LEU A 1 102 ? -2.572 -5.606 7.217 1.00 91.69 102 LEU A CA 1
ATOM 800 C C . LEU A 1 102 ? -1.421 -5.039 8.060 1.00 91.69 102 LEU A C 1
ATOM 802 O O . LEU A 1 102 ? -0.898 -5.732 8.934 1.00 91.69 102 LEU A O 1
ATOM 806 N N . ILE A 1 103 ? -1.036 -3.777 7.828 1.00 90.19 103 ILE A N 1
ATOM 807 C CA . ILE A 1 103 ? 0.058 -3.134 8.570 1.00 90.19 103 ILE A CA 1
ATOM 808 C C . ILE A 1 103 ? -0.254 -3.097 10.061 1.00 90.19 103 ILE A C 1
ATOM 810 O O . ILE A 1 103 ? 0.641 -3.384 10.850 1.00 90.19 103 ILE A O 1
ATOM 814 N N . SER A 1 104 ? -1.481 -2.765 10.468 1.00 93.31 104 SER A N 1
ATOM 815 C CA . SER A 1 104 ? -1.815 -2.671 11.890 1.00 93.31 104 SER A CA 1
ATOM 816 C C . SER A 1 104 ? -1.591 -4.000 12.610 1.00 93.31 104 SER A C 1
ATOM 818 O O . SER A 1 104 ? -0.976 -4.034 13.674 1.00 93.31 104 SER A O 1
ATOM 820 N N . GLN A 1 105 ? -1.993 -5.110 11.987 1.00 91.25 105 GLN A N 1
ATOM 821 C CA . GLN A 1 105 ? -1.779 -6.448 12.537 1.00 91.25 105 GLN A CA 1
ATOM 822 C C . GLN A 1 105 ? -0.297 -6.860 12.543 1.00 91.25 105 GLN A C 1
ATOM 824 O O . GLN A 1 105 ? 0.130 -7.563 13.454 1.00 91.25 105 GLN A O 1
ATOM 829 N N . LEU A 1 106 ? 0.505 -6.394 11.576 1.00 88.88 106 LEU A N 1
ATOM 830 C CA . LEU A 1 106 ? 1.949 -6.663 11.517 1.00 88.88 106 LEU A CA 1
ATOM 831 C C . LEU A 1 106 ? 2.774 -5.824 12.502 1.00 88.88 106 LEU A C 1
ATOM 833 O O . LEU A 1 106 ? 3.762 -6.317 13.040 1.00 88.88 106 LEU A O 1
ATOM 837 N N . THR A 1 107 ? 2.412 -4.559 12.724 1.00 86.44 107 THR A N 1
ATOM 838 C CA . THR A 1 107 ? 3.123 -3.683 13.671 1.00 86.44 107 THR A CA 1
ATOM 839 C C . THR A 1 107 ? 2.744 -3.977 15.113 1.00 86.44 107 THR A C 1
ATOM 841 O O . THR A 1 107 ? 3.502 -3.632 16.020 1.00 86.44 107 THR A O 1
ATOM 844 N N . THR A 1 108 ? 1.601 -4.635 15.337 1.00 86.69 108 THR A N 1
ATOM 845 C CA . THR A 1 108 ? 1.082 -5.040 16.654 1.00 86.69 108 THR A CA 1
ATOM 846 C C . THR A 1 108 ? 0.880 -3.874 17.627 1.00 86.69 108 THR A C 1
ATOM 848 O O . THR A 1 108 ? 0.812 -4.076 18.836 1.00 86.69 108 THR A O 1
ATOM 851 N N . VAL A 1 109 ? 0.765 -2.645 17.111 1.00 92.12 109 VAL A N 1
ATOM 852 C CA . VAL A 1 109 ? 0.525 -1.435 17.909 1.00 92.12 109 VAL A CA 1
ATOM 853 C C . VAL A 1 109 ? -0.965 -1.368 18.278 1.00 92.12 109 VAL A C 1
ATOM 855 O O . VAL A 1 109 ? -1.780 -1.113 17.389 1.00 92.12 109 VAL A O 1
ATOM 858 N N . PRO A 1 110 ? -1.364 -1.553 19.555 1.00 93.25 110 PRO A N 1
ATOM 859 C CA . PRO A 1 110 ? -2.776 -1.742 19.908 1.00 93.25 110 PRO A CA 1
ATOM 860 C C . PRO A 1 110 ? -3.673 -0.549 19.559 1.00 93.25 110 PRO A C 1
ATOM 862 O O . PRO A 1 110 ? -4.755 -0.729 19.006 1.00 93.25 110 PRO A O 1
ATOM 865 N N . THR A 1 111 ? -3.203 0.673 19.818 1.00 93.88 111 THR A N 1
ATOM 866 C CA . THR A 1 111 ? -3.923 1.920 19.504 1.00 93.88 111 THR A CA 1
ATOM 867 C C . THR A 1 111 ? -4.130 2.107 18.004 1.00 93.88 111 THR A C 1
ATOM 869 O O . THR A 1 111 ? -5.169 2.598 17.569 1.00 93.88 111 THR A O 1
ATOM 872 N N . PHE A 1 112 ? -3.158 1.680 17.199 1.00 94.62 112 PHE A N 1
ATOM 873 C CA . PHE A 1 112 ? -3.254 1.721 15.748 1.00 94.62 112 PHE A CA 1
ATOM 874 C C . PHE A 1 112 ? -4.221 0.650 15.230 1.00 94.62 112 PHE A C 1
ATOM 876 O O . PHE A 1 112 ? -5.095 0.970 14.431 1.00 94.62 112 PHE A O 1
ATOM 883 N N . CYS A 1 113 ? -4.146 -0.585 15.740 1.00 93.81 113 CYS A N 1
ATOM 884 C CA . CYS A 1 113 ? -5.117 -1.643 15.433 1.00 93.81 113 CYS A CA 1
ATOM 885 C C . CYS A 1 113 ? -6.555 -1.211 15.719 1.00 93.81 113 CYS A C 1
ATOM 887 O O . CYS A 1 113 ? -7.426 -1.398 14.872 1.00 93.81 113 CYS A O 1
ATOM 889 N N . GLN A 1 114 ? -6.788 -0.614 16.890 1.00 95.00 114 GLN A N 1
ATOM 890 C CA . GLN A 1 114 ? -8.105 -0.132 17.284 1.00 95.00 114 GLN A CA 1
ATOM 891 C C . GLN A 1 114 ? -8.624 0.927 16.306 1.00 95.00 114 GLN A C 1
ATOM 893 O O . GLN A 1 114 ? -9.711 0.758 15.759 1.00 95.00 114 GLN A O 1
ATOM 898 N N . HIS A 1 115 ? -7.827 1.962 16.023 1.00 95.75 115 HIS A N 1
ATOM 899 C CA . HIS A 1 115 ? -8.231 3.025 15.103 1.00 95.75 115 HIS A CA 1
ATOM 900 C C . HIS A 1 115 ? -8.580 2.485 13.707 1.00 95.75 115 HIS A C 1
ATOM 902 O O . HIS A 1 115 ? -9.608 2.848 13.136 1.00 95.75 115 HIS A O 1
ATOM 908 N N . ILE A 1 116 ? -7.749 1.591 13.159 1.00 96.12 116 ILE A N 1
ATOM 909 C CA . ILE A 1 116 ? -8.012 1.007 11.841 1.00 96.12 116 ILE A CA 1
ATOM 910 C C . ILE A 1 116 ? -9.301 0.176 11.851 1.00 96.12 116 ILE A C 1
ATOM 912 O O . ILE A 1 116 ? -10.087 0.262 10.906 1.00 96.12 116 ILE A O 1
ATOM 916 N N . HIS A 1 117 ? -9.550 -0.590 12.916 1.00 95.62 117 HIS A N 1
ATOM 917 C CA . HIS A 1 117 ? -10.771 -1.381 13.050 1.00 95.62 117 HIS A CA 1
ATOM 918 C C . HIS A 1 117 ? -12.028 -0.504 13.147 1.00 95.62 117 HIS A C 1
ATOM 920 O O . HIS A 1 117 ? -13.014 -0.791 12.471 1.00 95.62 117 HIS A O 1
ATOM 926 N N . GLU A 1 118 ? -11.983 0.582 13.921 1.00 96.12 118 GLU A N 1
ATOM 927 C CA . GLU A 1 118 ? -13.090 1.538 14.062 1.00 96.12 118 GLU A CA 1
ATOM 928 C C . GLU A 1 118 ? -13.483 2.151 12.710 1.00 96.12 118 GLU A C 1
ATOM 930 O O . GLU A 1 118 ? -14.653 2.110 12.328 1.00 96.12 118 GLU A O 1
ATOM 935 N N . VAL A 1 119 ? -12.510 2.633 11.926 1.00 96.44 119 VAL A N 1
ATOM 936 C CA . VAL A 1 119 ? -12.780 3.208 10.594 1.00 96.44 119 VAL A CA 1
ATOM 937 C C . VAL A 1 119 ? -13.361 2.159 9.638 1.00 96.44 119 VAL A C 1
ATOM 939 O O . VAL A 1 119 ? -14.279 2.455 8.871 1.00 96.44 119 VAL A O 1
ATOM 942 N N . ILE A 1 120 ? -12.865 0.918 9.682 1.00 96.69 120 ILE A N 1
ATOM 943 C CA . ILE A 1 120 ? -13.397 -0.183 8.863 1.00 96.69 120 ILE A CA 1
ATOM 944 C C . ILE A 1 120 ? -14.847 -0.494 9.240 1.00 96.69 120 ILE A C 1
ATOM 946 O O . ILE A 1 120 ? -15.686 -0.608 8.347 1.00 96.69 120 ILE A O 1
ATOM 950 N N . GLN A 1 121 ? -15.167 -0.578 10.534 1.00 96.19 121 GLN A N 1
ATOM 951 C CA . GLN A 1 121 ? -16.542 -0.788 10.999 1.00 96.19 121 GLN A CA 1
ATOM 952 C C . GLN A 1 121 ? -17.472 0.348 10.555 1.00 96.19 121 GLN A C 1
ATOM 954 O O . GLN A 1 121 ? -18.587 0.098 10.089 1.00 96.19 121 GLN A O 1
ATOM 959 N N . MET A 1 122 ? -17.006 1.598 10.627 1.00 95.19 122 MET A N 1
ATOM 960 C CA . MET A 1 122 ? -17.771 2.748 10.142 1.00 95.19 122 MET A CA 1
ATOM 961 C C . MET A 1 122 ? -18.018 2.674 8.632 1.00 95.19 122 MET A C 1
ATOM 963 O O . MET A 1 122 ? -19.144 2.895 8.182 1.00 95.19 122 MET A O 1
ATOM 967 N N . ARG A 1 123 ? -17.015 2.274 7.839 1.00 95.06 123 ARG A N 1
ATOM 968 C CA . ARG A 1 123 ? -17.193 2.039 6.397 1.00 95.06 123 ARG A CA 1
ATOM 969 C C . ARG A 1 123 ? -18.188 0.924 6.107 1.00 95.06 123 ARG A C 1
ATOM 971 O O . ARG A 1 123 ? -19.035 1.123 5.248 1.00 95.06 123 ARG A O 1
ATOM 978 N N . GLN A 1 124 ? -18.152 -0.195 6.832 1.00 94.50 124 GLN A N 1
ATOM 979 C CA . GLN A 1 124 ? -19.121 -1.288 6.646 1.00 94.50 124 GLN A CA 1
ATOM 980 C C . GLN A 1 124 ? -20.567 -0.802 6.806 1.00 94.50 124 GLN A C 1
ATOM 982 O O . GLN A 1 124 ? -21.459 -1.249 6.087 1.00 94.50 124 GLN A O 1
ATOM 987 N N . LYS A 1 125 ? -20.797 0.133 7.733 1.00 92.81 125 LYS A N 1
ATOM 988 C CA . LYS A 1 125 ? -22.123 0.680 8.019 1.00 92.81 125 LYS A CA 1
ATOM 989 C C . LYS A 1 125 ? -22.550 1.780 7.044 1.00 92.81 125 LYS A C 1
ATOM 991 O O . LYS A 1 125 ? -23.704 1.799 6.622 1.00 92.81 125 LYS A O 1
ATOM 996 N N . GLU A 1 126 ? -21.660 2.717 6.729 1.00 91.56 126 GLU A N 1
ATOM 997 C CA . GLU A 1 126 ? -22.036 3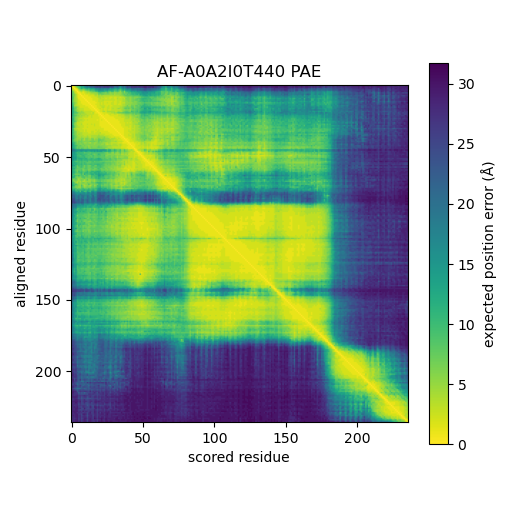.990 6.090 1.00 91.56 126 GLU A CA 1
ATOM 998 C C . GLU A 1 126 ? -21.496 4.154 4.666 1.00 91.56 126 GLU A C 1
ATOM 1000 O O . GLU A 1 126 ? -22.066 4.899 3.869 1.00 91.56 126 GLU A O 1
ATOM 1005 N N . ALA A 1 127 ? -20.414 3.456 4.324 1.00 92.69 127 ALA A N 1
ATOM 1006 C CA . ALA A 1 127 ? -19.728 3.599 3.045 1.00 92.69 127 ALA A CA 1
ATOM 1007 C C . ALA A 1 127 ? -19.076 2.279 2.586 1.00 92.69 127 ALA A C 1
ATOM 1009 O O . ALA A 1 127 ? -17.858 2.240 2.381 1.00 92.69 127 ALA A O 1
ATOM 1010 N N . PRO A 1 128 ? -19.853 1.190 2.415 1.00 93.56 128 PRO A N 1
ATOM 1011 C CA . PRO A 1 128 ? -19.299 -0.138 2.145 1.00 93.56 128 PRO A CA 1
ATOM 1012 C C . PRO A 1 128 ? -18.508 -0.172 0.831 1.00 93.56 128 PRO A C 1
ATOM 1014 O O . PRO A 1 128 ? -17.466 -0.804 0.750 1.00 93.56 128 PRO A O 1
ATOM 1017 N N . TYR A 1 129 ? -18.884 0.655 -0.150 1.00 91.56 129 TYR A N 1
ATOM 1018 C CA . TYR A 1 129 ? -18.157 0.859 -1.411 1.00 91.56 129 TYR A CA 1
ATOM 1019 C C . TYR A 1 129 ? -16.717 1.402 -1.267 1.00 91.56 129 TYR A C 1
ATOM 1021 O O . TYR A 1 129 ? -16.017 1.515 -2.270 1.00 91.56 129 TYR A O 1
ATOM 1029 N N . LEU A 1 130 ? -16.268 1.758 -0.058 1.00 92.00 130 LEU A N 1
ATOM 1030 C CA . LEU A 1 130 ? -14.874 2.098 0.265 1.00 92.00 130 LEU A CA 1
ATOM 1031 C C . LEU A 1 130 ? -14.082 0.908 0.836 1.00 92.00 130 LEU A C 1
ATOM 1033 O O . LEU A 1 130 ? -12.987 1.111 1.375 1.00 92.00 130 LEU A O 1
ATOM 1037 N N . LEU A 1 131 ? -14.643 -0.301 0.777 1.00 94.69 131 LEU A N 1
ATOM 1038 C CA . LEU A 1 131 ? -14.031 -1.550 1.219 1.00 94.69 131 LEU A CA 1
ATOM 1039 C C . LEU A 1 131 ? -13.864 -2.525 0.043 1.00 94.69 131 LEU A C 1
ATOM 1041 O O . LEU A 1 131 ? -14.639 -2.472 -0.920 1.00 94.69 131 LEU A O 1
ATOM 1045 N N . PRO A 1 132 ? -12.853 -3.412 0.101 1.00 93.44 132 PRO A N 1
ATOM 1046 C CA . PRO A 1 132 ? -12.597 -4.381 -0.961 1.00 93.44 132 PRO A CA 1
ATOM 1047 C C . PRO A 1 132 ? -13.807 -5.251 -1.311 1.00 93.44 132 PRO A C 1
ATOM 1049 O O . PRO A 1 132 ? -14.054 -5.501 -2.492 1.00 93.44 132 PRO A O 1
ATOM 1052 N N . GLU A 1 133 ? -14.565 -5.662 -0.291 1.00 93.88 133 GLU A N 1
ATOM 1053 C CA . GLU A 1 133 ? -15.688 -6.597 -0.387 1.00 93.88 133 GLU A CA 1
ATOM 1054 C C . GLU A 1 133 ? -16.830 -6.087 -1.280 1.00 93.88 133 GLU A C 1
ATOM 1056 O O . GLU A 1 133 ? -17.555 -6.892 -1.861 1.00 93.88 133 GLU A O 1
ATOM 1061 N N . ASP A 1 134 ? -16.963 -4.769 -1.437 1.00 92.50 134 ASP A N 1
ATOM 1062 C CA . ASP A 1 134 ? -18.030 -4.140 -2.219 1.00 92.50 134 ASP A CA 1
ATOM 1063 C C . ASP A 1 134 ? -17.539 -3.506 -3.523 1.00 92.50 134 ASP A C 1
ATOM 1065 O O . ASP A 1 134 ? -18.323 -3.354 -4.466 1.00 92.50 134 ASP A O 1
ATOM 1069 N N . VAL A 1 135 ? -16.268 -3.092 -3.598 1.00 92.69 135 VAL A N 1
ATOM 1070 C CA . VAL A 1 135 ? -15.742 -2.399 -4.786 1.00 92.69 135 VAL A CA 1
ATOM 1071 C C . VAL A 1 135 ? -15.180 -3.360 -5.835 1.00 92.69 135 VAL A C 1
ATOM 1073 O O . VAL A 1 135 ? -15.329 -3.090 -7.024 1.00 92.69 135 VAL A O 1
ATOM 1076 N N . PHE A 1 136 ? -14.584 -4.489 -5.436 1.00 91.56 136 PHE A N 1
ATOM 1077 C CA . PHE A 1 136 ? -13.935 -5.440 -6.357 1.00 91.56 136 PHE A CA 1
ATOM 1078 C C . PHE A 1 136 ? -14.845 -6.600 -6.791 1.00 91.56 136 PHE A C 1
ATOM 1080 O O . PHE A 1 136 ? -14.375 -7.684 -7.134 1.00 91.56 136 PHE A O 1
ATOM 1087 N N . VAL A 1 137 ? -16.156 -6.367 -6.800 1.00 89.81 137 VAL A N 1
ATOM 1088 C CA . VAL A 1 137 ? -17.171 -7.306 -7.302 1.00 89.81 137 VAL A CA 1
ATOM 1089 C C . VAL A 1 137 ? -17.540 -6.983 -8.752 1.00 89.81 137 VAL A C 1
ATOM 1091 O O . VAL A 1 137 ? -17.296 -5.877 -9.225 1.00 89.81 137 VAL A O 1
ATOM 1094 N N . GLU A 1 138 ? -18.187 -7.911 -9.466 1.00 85.88 138 GLU A N 1
ATOM 1095 C CA . GLU A 1 138 ? -18.540 -7.720 -10.888 1.00 85.88 138 GLU A CA 1
ATOM 1096 C C . GLU A 1 138 ? -19.355 -6.443 -11.169 1.00 85.88 138 GLU A C 1
ATOM 1098 O O . GLU A 1 138 ? -19.260 -5.864 -12.251 1.00 85.88 138 GLU A O 1
ATOM 1103 N N . ARG A 1 139 ? -20.190 -6.005 -10.214 1.00 86.50 139 ARG A N 1
ATOM 1104 C CA . ARG A 1 139 ? -21.048 -4.814 -10.339 1.00 86.50 139 ARG A CA 1
ATOM 1105 C C . ARG A 1 139 ? -21.059 -3.998 -9.041 1.00 86.50 139 ARG A C 1
ATOM 1107 O O . ARG A 1 139 ? -21.994 -4.142 -8.248 1.00 86.50 139 ARG A O 1
ATOM 1114 N N . PRO A 1 140 ? -20.052 -3.138 -8.813 1.00 88.25 140 PRO A N 1
ATOM 1115 C CA . PRO A 1 140 ? -19.940 -2.382 -7.574 1.00 88.25 140 PRO A CA 1
ATOM 1116 C C . PRO A 1 140 ? -21.019 -1.300 -7.483 1.00 88.25 140 PRO A C 1
ATOM 1118 O O . PRO A 1 140 ? -21.322 -0.593 -8.451 1.00 88.25 140 PRO A O 1
ATOM 1121 N N . ARG A 1 141 ? -21.598 -1.137 -6.291 1.00 86.25 141 ARG A N 1
ATOM 1122 C CA . ARG A 1 141 ? -22.584 -0.085 -6.008 1.00 86.25 141 ARG A CA 1
ATOM 1123 C C . ARG A 1 141 ? 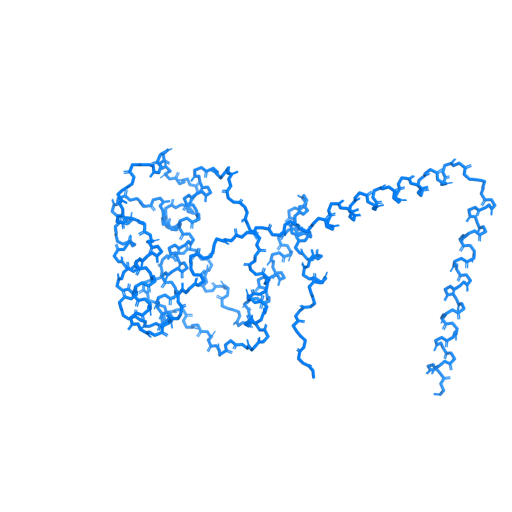-21.870 1.184 -5.560 1.00 86.25 141 ARG A C 1
ATOM 1125 O O . ARG A 1 141 ? -21.697 1.425 -4.372 1.00 86.25 141 ARG A O 1
ATOM 1132 N N . LEU A 1 142 ? -21.451 1.996 -6.523 1.00 83.31 142 LEU A N 1
ATOM 1133 C CA . LEU A 1 142 ? -20.712 3.226 -6.243 1.00 83.31 142 LEU A CA 1
ATOM 1134 C C . LEU A 1 142 ? -21.650 4.378 -5.861 1.00 83.31 142 LEU A C 1
ATOM 1136 O O . LEU A 1 142 ? -22.658 4.625 -6.530 1.00 83.31 142 LEU A O 1
ATOM 1140 N N . SER A 1 143 ? -21.278 5.136 -4.829 1.00 75.12 143 SER A N 1
ATOM 1141 C CA . SER A 1 143 ? -21.867 6.454 -4.583 1.00 75.12 143 SER A CA 1
ATOM 1142 C C . SER A 1 143 ? -21.297 7.484 -5.562 1.00 75.12 143 SER A C 1
ATOM 1144 O O . SER A 1 143 ? -20.116 7.450 -5.907 1.00 75.12 143 SER A O 1
ATOM 1146 N N . LYS A 1 144 ? -22.135 8.425 -6.014 1.00 62.50 144 LYS A N 1
ATOM 1147 C CA . LYS A 1 144 ? -21.739 9.468 -6.979 1.00 62.50 144 LYS A CA 1
ATOM 1148 C C . LYS A 1 144 ? -21.015 10.661 -6.342 1.00 62.50 144 LYS A C 1
ATOM 1150 O O . LYS A 1 144 ? -20.403 11.430 -7.073 1.00 62.50 144 LYS A O 1
ATOM 1155 N N . SER A 1 145 ? -21.085 10.832 -5.020 1.00 66.12 145 SER A N 1
ATOM 1156 C CA . SER A 1 145 ? -20.435 11.943 -4.311 1.00 66.12 145 SER A CA 1
ATOM 1157 C C . SER A 1 145 ? -19.771 11.428 -3.039 1.00 66.12 145 SER A C 1
ATOM 1159 O O . SER A 1 145 ? -20.429 10.880 -2.154 1.00 66.12 145 SER A O 1
ATOM 1161 N N . LEU A 1 146 ? -18.450 11.603 -2.980 1.00 67.56 146 LEU A N 1
ATOM 1162 C CA . LEU A 1 146 ? -17.639 11.373 -1.782 1.00 67.56 146 LEU A CA 1
ATOM 1163 C C . LEU A 1 146 ? -17.785 12.530 -0.778 1.00 67.56 146 LEU A C 1
ATOM 1165 O O . LEU A 1 146 ? -17.438 12.376 0.385 1.00 67.56 146 LEU A O 1
ATOM 1169 N N . ASP A 1 147 ? -18.354 13.659 -1.205 1.00 67.06 147 ASP A N 1
ATOM 1170 C CA . ASP A 1 147 ? -18.428 14.911 -0.437 1.00 67.06 147 ASP A CA 1
ATOM 1171 C C . ASP A 1 147 ? -19.442 14.854 0.717 1.00 67.06 147 ASP A C 1
ATOM 1173 O O . ASP A 1 147 ? -19.486 15.741 1.563 1.00 67.06 147 ASP A O 1
ATOM 1177 N N . ARG A 1 148 ? -20.284 13.813 0.749 1.00 76.19 148 ARG A N 1
ATOM 1178 C CA . ARG A 1 148 ? -21.306 13.592 1.786 1.00 76.19 148 ARG A CA 1
ATOM 1179 C C . ARG A 1 148 ? -20.867 12.624 2.884 1.00 76.19 148 ARG A C 1
ATOM 1181 O O . ARG A 1 148 ? -21.681 12.261 3.728 1.00 76.19 148 ARG A O 1
ATOM 1188 N N . LEU A 1 149 ? -19.622 12.164 2.842 1.00 81.44 149 LEU A N 1
ATOM 1189 C CA . LEU A 1 149 ? -19.089 11.215 3.808 1.00 81.44 149 LEU A CA 1
ATOM 1190 C C . LEU A 1 149 ? -18.724 11.915 5.120 1.00 81.44 149 LEU A C 1
ATOM 1192 O O . LEU A 1 149 ? -18.096 12.972 5.115 1.00 81.44 149 LEU A O 1
ATOM 1196 N N . GLY A 1 150 ? -19.105 11.307 6.245 1.00 83.75 150 GLY A N 1
ATOM 1197 C CA . GLY A 1 150 ? -18.687 11.773 7.565 1.00 83.75 150 GLY A CA 1
ATOM 1198 C C . GLY A 1 150 ? -17.175 11.608 7.777 1.00 83.75 150 GLY A C 1
ATOM 1199 O O . GLY A 1 150 ? -16.551 10.764 7.135 1.00 83.75 150 GLY A O 1
ATOM 1200 N N . PRO A 1 151 ? -16.557 12.371 8.694 1.00 87.19 151 PRO A N 1
ATOM 1201 C CA . PRO A 1 151 ? -15.122 12.270 8.955 1.00 87.19 151 PRO A CA 1
ATOM 1202 C C . PRO A 1 151 ? -14.695 10.875 9.445 1.00 87.19 151 PRO A C 1
ATOM 1204 O O . PRO A 1 151 ? -13.563 10.469 9.208 1.00 87.19 151 PRO A O 1
ATOM 1207 N N . GLU A 1 152 ? -15.599 10.118 10.065 1.00 89.81 152 GLU A N 1
ATOM 1208 C CA . GLU A 1 152 ? -15.315 8.815 10.686 1.00 89.81 152 GLU A CA 1
ATOM 1209 C C . GLU A 1 152 ? -14.975 7.693 9.690 1.00 89.81 152 GLU A C 1
ATOM 1211 O O . GLU A 1 152 ? -14.386 6.683 10.067 1.00 89.81 152 GLU A O 1
ATOM 1216 N N . VAL A 1 153 ? -15.313 7.848 8.404 1.00 89.94 153 VAL A N 1
ATOM 1217 C CA . VAL A 1 153 ? -14.965 6.843 7.380 1.00 89.94 153 VAL A CA 1
ATOM 1218 C C . VAL A 1 153 ? -13.558 7.041 6.803 1.00 89.94 153 VAL A C 1
ATOM 1220 O O . VAL A 1 153 ? -13.104 6.247 5.968 1.00 89.94 153 VAL A O 1
ATOM 1223 N N . PHE A 1 154 ? -12.850 8.094 7.216 1.00 90.56 154 PHE A N 1
ATOM 1224 C CA . PHE A 1 154 ? -11.535 8.440 6.692 1.00 90.56 154 PHE A CA 1
ATOM 1225 C C . PHE A 1 154 ? -10.411 8.072 7.657 1.00 90.56 154 PHE A C 1
ATOM 1227 O O . PHE A 1 154 ? -10.476 8.284 8.864 1.00 90.56 154 PHE A O 1
ATOM 1234 N N . PHE A 1 155 ? -9.325 7.565 7.079 1.00 91.56 155 PHE A N 1
ATOM 1235 C CA . PHE A 1 155 ? -8.063 7.398 7.780 1.00 91.56 155 PHE A CA 1
ATOM 1236 C C . PHE A 1 155 ? -7.339 8.740 7.813 1.00 91.56 155 PHE A C 1
ATOM 1238 O O . PHE A 1 155 ? -6.674 9.127 6.851 1.00 91.56 155 PHE A O 1
ATOM 1245 N N . TRP A 1 156 ? -7.492 9.476 8.909 1.00 88.12 156 TRP A N 1
ATOM 1246 C CA . TRP A 1 156 ? -6.868 10.786 9.039 1.00 88.12 156 TRP A CA 1
ATOM 1247 C C . TRP A 1 156 ? -5.374 10.656 9.294 1.00 88.12 156 TRP A C 1
ATOM 1249 O O . TRP A 1 156 ? -4.945 10.030 10.263 1.00 88.12 156 TRP A O 1
ATOM 1259 N N . GLN A 1 157 ? -4.577 11.319 8.458 1.00 87.19 157 GLN A N 1
ATOM 1260 C CA . GLN A 1 157 ? -3.123 11.362 8.608 1.00 87.19 157 GLN A CA 1
ATOM 1261 C C . GLN A 1 157 ? -2.711 11.863 10.000 1.00 87.19 157 GLN A C 1
ATOM 1263 O O . GLN A 1 157 ? -1.833 11.271 10.618 1.00 87.19 157 GLN A O 1
ATOM 1268 N N . SER A 1 158 ? -3.387 12.889 10.528 1.00 88.44 158 SER A N 1
ATOM 1269 C CA . SER A 1 158 ? -3.168 13.394 11.889 1.00 88.44 158 SER A CA 1
ATOM 1270 C C . SER A 1 158 ? -3.395 12.318 12.953 1.00 88.44 158 SER A C 1
ATOM 1272 O O . SER A 1 158 ? -2.556 12.149 13.837 1.00 88.44 158 SER A O 1
ATOM 1274 N N . LYS A 1 159 ? -4.485 11.548 12.840 1.00 91.06 159 LYS A N 1
ATOM 1275 C CA . LYS A 1 159 ? -4.810 10.492 13.803 1.00 91.06 159 LYS A CA 1
ATOM 1276 C C . LYS A 1 159 ? -3.844 9.315 13.711 1.00 91.06 159 LYS A C 1
ATOM 1278 O O . LYS A 1 159 ? -3.414 8.805 14.740 1.00 91.06 159 LYS A O 1
ATOM 1283 N N . ILE A 1 160 ? -3.444 8.927 12.498 1.00 91.19 160 ILE A N 1
ATOM 1284 C CA . ILE A 1 160 ? -2.424 7.892 12.273 1.00 91.19 160 ILE A CA 1
ATOM 1285 C C . ILE A 1 160 ? -1.074 8.318 12.867 1.00 91.19 160 ILE A C 1
ATOM 1287 O O . ILE A 1 160 ? -0.438 7.527 13.566 1.00 91.19 160 ILE A O 1
ATOM 1291 N N . SER A 1 161 ? -0.645 9.560 12.624 1.00 90.00 161 SER A N 1
ATOM 1292 C CA . SER A 1 161 ? 0.584 10.113 13.205 1.00 90.00 161 SER A CA 1
ATOM 1293 C C . SER A 1 161 ? 0.550 10.081 14.736 1.00 90.00 161 SER A C 1
ATOM 1295 O O . SER A 1 161 ? 1.531 9.675 15.353 1.00 90.00 161 SER A O 1
ATOM 1297 N N . GLU A 1 162 ? -0.578 10.446 15.348 1.00 92.50 162 GLU A N 1
ATOM 1298 C CA . GLU A 1 162 ? -0.770 10.420 16.804 1.00 92.50 162 GLU A CA 1
ATOM 1299 C C . GLU A 1 162 ? -0.626 9.000 17.380 1.00 92.50 162 GLU A C 1
ATOM 1301 O O . GLU A 1 162 ? 0.195 8.774 18.274 1.00 92.50 162 GLU A O 1
ATOM 1306 N N . VAL A 1 163 ? -1.380 8.024 16.854 1.00 93.25 163 VAL A N 1
ATOM 1307 C CA . VAL A 1 163 ? -1.404 6.659 17.418 1.00 93.25 163 VAL A CA 1
ATOM 1308 C C . VAL A 1 163 ? -0.083 5.909 17.219 1.00 93.25 163 VAL A C 1
ATOM 1310 O O . VAL A 1 163 ? 0.306 5.123 18.086 1.00 93.25 163 VAL A O 1
ATOM 1313 N N . LEU A 1 164 ? 0.631 6.171 16.118 1.00 89.38 164 LEU A N 1
ATOM 1314 C CA . LEU A 1 164 ? 1.959 5.607 15.857 1.00 89.38 164 LEU A CA 1
ATOM 1315 C C . LEU A 1 164 ? 3.056 6.325 16.657 1.00 89.38 164 LEU A C 1
ATOM 1317 O O . LEU A 1 164 ? 3.926 5.664 17.232 1.00 89.38 164 LEU A O 1
ATOM 1321 N N . GLY A 1 165 ? 2.999 7.657 16.740 1.00 89.00 165 GLY A N 1
ATOM 1322 C CA . GLY A 1 165 ? 3.955 8.474 17.490 1.00 89.00 165 GLY A CA 1
ATOM 1323 C C . GLY A 1 165 ? 3.952 8.155 18.985 1.00 89.00 165 GLY A C 1
ATOM 1324 O O . GLY A 1 165 ? 5.019 8.020 19.584 1.00 89.00 165 GLY A O 1
ATOM 1325 N N . GLY A 1 166 ? 2.772 7.897 19.565 1.00 87.62 166 GLY A N 1
ATOM 1326 C CA . GLY A 1 166 ? 2.638 7.422 20.949 1.00 87.62 166 GLY A CA 1
ATOM 1327 C C . GLY A 1 166 ? 3.333 6.080 21.231 1.00 87.62 166 GLY A C 1
ATOM 1328 O O . GLY A 1 166 ? 3.599 5.763 22.386 1.00 87.62 166 GLY A O 1
ATOM 1329 N N . SER A 1 167 ? 3.672 5.317 20.186 1.00 88.50 167 SER A N 1
ATOM 1330 C CA . SER A 1 167 ? 4.389 4.035 20.266 1.00 88.50 167 SER A CA 1
ATOM 1331 C C . SER A 1 167 ? 5.844 4.118 19.779 1.00 88.50 167 SER A C 1
ATOM 1333 O O . SER A 1 167 ? 6.482 3.088 19.567 1.00 88.50 167 SER A O 1
ATOM 1335 N N . GLY A 1 168 ? 6.382 5.330 19.582 1.00 85.44 168 GLY A N 1
ATOM 1336 C CA . GLY A 1 168 ? 7.785 5.561 19.215 1.00 85.44 168 GLY A CA 1
ATOM 1337 C C . GLY A 1 168 ? 8.112 5.434 17.721 1.00 85.44 168 GLY A C 1
ATOM 1338 O O . GLY A 1 168 ? 9.288 5.437 17.355 1.00 85.44 168 GLY A O 1
ATOM 1339 N N . TYR A 1 169 ? 7.107 5.336 16.845 1.00 85.94 169 TYR A N 1
ATOM 1340 C CA . TYR A 1 169 ? 7.319 5.351 15.395 1.00 85.94 169 TYR A CA 1
ATOM 1341 C C . TYR A 1 169 ? 7.508 6.785 14.880 1.00 85.94 169 TYR A C 1
ATOM 1343 O O . TYR A 1 169 ? 6.812 7.704 15.304 1.00 85.94 169 TYR A O 1
ATOM 1351 N N . ASN A 1 170 ? 8.414 6.978 13.916 1.00 83.25 170 ASN A N 1
ATOM 1352 C CA . ASN A 1 170 ? 8.553 8.258 13.220 1.00 83.25 170 ASN A CA 1
ATOM 1353 C C . ASN A 1 170 ? 7.456 8.398 12.150 1.00 83.25 170 ASN A C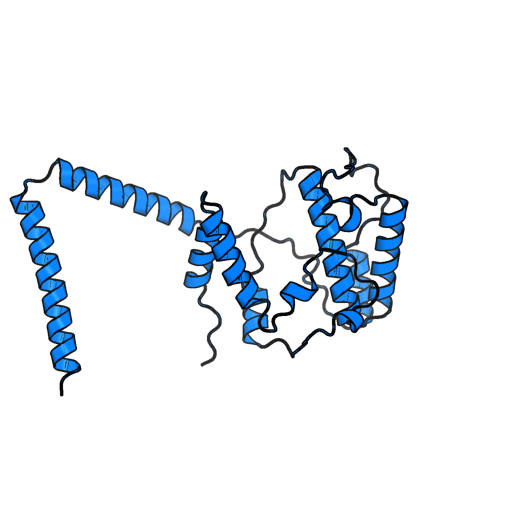 1
ATOM 1355 O O . ASN A 1 170 ? 7.385 7.590 11.220 1.00 83.25 170 ASN A O 1
ATOM 1359 N N . SER A 1 171 ? 6.637 9.442 12.275 1.00 83.88 171 SER A N 1
ATOM 1360 C CA . SER A 1 171 ? 5.526 9.749 11.369 1.00 83.88 171 SER A CA 1
ATOM 1361 C C . SER A 1 171 ? 5.781 10.934 10.429 1.00 83.88 171 SER A C 1
ATOM 1363 O O . SER A 1 171 ? 4.875 11.312 9.689 1.00 83.88 171 SER A O 1
ATOM 1365 N N . ASP A 1 172 ? 6.978 11.526 10.429 1.00 79.62 172 ASP A N 1
ATOM 1366 C CA . ASP A 1 172 ? 7.274 12.797 9.741 1.00 79.62 172 ASP A CA 1
ATOM 1367 C C . ASP A 1 172 ? 7.088 12.701 8.223 1.00 79.62 172 ASP A C 1
ATOM 1369 O O . ASP A 1 172 ? 6.791 13.679 7.543 1.00 79.62 172 ASP A O 1
ATOM 1373 N N . ARG A 1 173 ? 7.236 11.490 7.676 1.00 74.00 173 ARG A N 1
ATOM 1374 C CA . ARG A 1 173 ? 7.067 11.233 6.242 1.00 74.00 173 ARG A CA 1
ATOM 1375 C C . ARG A 1 173 ? 5.614 11.034 5.814 1.00 74.00 173 ARG A C 1
ATOM 1377 O O . ARG A 1 173 ? 5.369 11.037 4.614 1.00 74.00 173 ARG A O 1
ATOM 1384 N N . LEU A 1 174 ? 4.663 10.874 6.741 1.00 76.44 174 LEU A N 1
ATOM 1385 C CA . LEU A 1 174 ? 3.241 10.704 6.394 1.00 76.44 174 LEU A CA 1
ATOM 1386 C C . LEU A 1 174 ? 2.634 11.974 5.790 1.00 76.44 174 LEU A C 1
ATOM 1388 O O . LEU A 1 174 ? 1.735 11.884 4.964 1.00 76.44 174 LEU A O 1
ATOM 1392 N N . SER A 1 175 ? 3.123 13.144 6.201 1.00 68.50 175 SER A N 1
ATOM 1393 C CA . SER A 1 175 ? 2.676 14.446 5.698 1.00 68.50 175 SER A CA 1
ATOM 1394 C C . SER A 1 175 ? 3.432 14.904 4.456 1.00 68.50 175 SER A C 1
ATOM 1396 O O . SER A 1 175 ? 3.076 15.930 3.887 1.00 68.50 175 SER A O 1
ATOM 1398 N N . THR A 1 176 ? 4.485 14.187 4.045 1.00 66.81 176 THR A N 1
ATOM 1399 C CA . THR A 1 176 ? 5.253 14.539 2.849 1.00 66.81 176 THR A CA 1
ATOM 1400 C C . THR A 1 176 ? 4.418 14.164 1.629 1.00 66.81 176 THR A C 1
ATOM 1402 O O . THR A 1 176 ? 4.259 12.967 1.373 1.00 66.81 176 THR A O 1
ATOM 1405 N N . PRO A 1 177 ? 3.879 15.145 0.875 1.00 57.09 177 PRO A N 1
ATOM 1406 C CA . PRO A 1 177 ? 3.118 14.846 -0.321 1.00 57.09 177 PRO A CA 1
ATOM 1407 C C . PRO A 1 177 ? 4.017 14.092 -1.281 1.00 57.09 177 PRO A C 1
ATOM 1409 O O . PRO A 1 177 ? 5.200 14.413 -1.445 1.00 57.09 177 PRO A O 1
ATOM 1412 N N . TYR A 1 178 ? 3.449 13.086 -1.919 1.00 52.44 178 TYR A N 1
ATOM 1413 C CA . TYR A 1 178 ? 4.156 12.415 -2.976 1.00 52.44 178 TYR A CA 1
ATOM 1414 C C . TYR A 1 178 ? 4.247 13.355 -4.199 1.00 52.44 178 TYR A C 1
ATOM 1416 O O . TYR A 1 178 ? 3.220 13.707 -4.768 1.00 52.44 178 TYR A O 1
ATOM 1424 N N . ILE A 1 179 ? 5.455 13.795 -4.589 1.00 48.50 179 ILE A N 1
ATOM 1425 C CA . ILE A 1 179 ? 5.674 14.679 -5.752 1.00 48.50 179 ILE A CA 1
ATOM 1426 C C . ILE A 1 179 ? 6.271 13.854 -6.907 1.00 4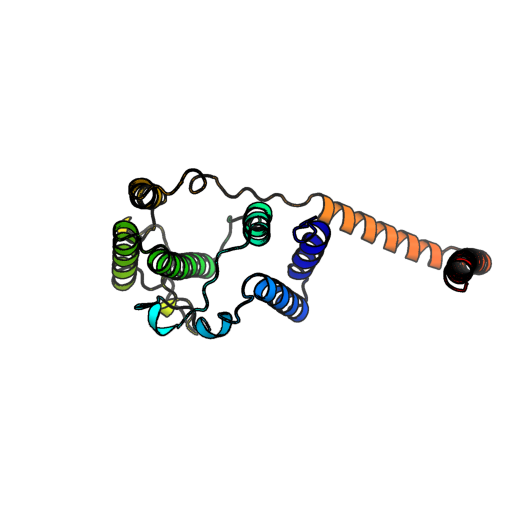8.50 179 ILE A C 1
ATOM 1428 O O . ILE A 1 179 ? 7.415 13.407 -6.785 1.00 48.50 179 ILE A O 1
ATOM 1432 N N . PRO A 1 180 ? 5.547 13.665 -8.030 1.00 50.47 180 PRO A N 1
ATOM 1433 C CA . PRO A 1 180 ? 6.050 12.973 -9.213 1.00 50.47 180 PRO A CA 1
ATOM 1434 C C . PRO A 1 180 ? 7.330 13.604 -9.768 1.00 50.47 180 PRO A C 1
ATOM 1436 O O . PRO A 1 180 ? 7.312 14.729 -10.263 1.00 50.47 180 PRO A O 1
ATOM 1439 N N . GLN A 1 181 ? 8.434 12.856 -9.768 1.00 44.62 181 GLN A N 1
ATOM 1440 C CA . GLN A 1 181 ? 9.526 13.126 -10.698 1.00 44.62 181 GLN A CA 1
ATOM 1441 C C . GLN A 1 181 ? 9.157 12.470 -12.026 1.00 44.62 181 GLN A C 1
ATOM 1443 O O . GLN A 1 181 ? 9.447 11.300 -12.252 1.00 44.62 181 GLN A O 1
ATOM 1448 N N . LEU A 1 182 ? 8.457 13.207 -12.894 1.00 43.16 182 LEU A N 1
ATOM 1449 C CA . LEU A 1 182 ? 8.419 12.847 -14.309 1.00 43.16 182 LEU A CA 1
ATOM 1450 C C . LEU A 1 182 ? 9.874 12.873 -14.776 1.00 43.16 182 LEU A C 1
ATOM 1452 O O . LEU A 1 182 ? 10.499 13.935 -14.765 1.00 43.16 182 LEU A O 1
ATOM 1456 N N . THR A 1 183 ? 10.441 11.720 -15.120 1.00 42.69 183 THR A N 1
ATOM 1457 C CA . THR A 1 183 ? 11.747 11.675 -15.770 1.00 42.69 183 THR A CA 1
ATOM 1458 C C . THR A 1 183 ? 11.599 12.403 -17.102 1.00 42.69 183 THR A C 1
ATOM 1460 O O . THR A 1 183 ? 11.120 11.851 -18.089 1.00 42.69 183 THR A O 1
ATOM 1463 N N . VAL A 1 184 ? 11.978 13.684 -17.119 1.00 46.19 184 VAL A N 1
ATOM 1464 C CA . VAL A 1 184 ? 12.080 14.523 -18.326 1.00 46.19 184 VAL A CA 1
ATOM 1465 C C . VAL A 1 184 ? 12.910 13.799 -19.398 1.00 46.19 184 VAL A C 1
ATOM 1467 O O . VAL A 1 184 ? 12.642 13.915 -20.593 1.00 46.19 184 VAL A O 1
ATOM 1470 N N . ASP A 1 185 ? 13.838 12.952 -18.949 1.00 49.56 185 ASP A N 1
ATOM 1471 C CA . ASP A 1 185 ? 14.649 12.056 -19.761 1.00 49.56 185 ASP A CA 1
ATOM 1472 C C . ASP A 1 185 ? 13.825 11.075 -20.607 1.00 49.56 185 ASP A C 1
ATOM 1474 O O . ASP A 1 185 ? 14.231 10.777 -21.721 1.00 49.56 185 ASP A O 1
ATOM 1478 N N . SER A 1 186 ? 12.663 10.593 -20.155 1.00 50.97 186 SER A N 1
ATOM 1479 C CA . SER A 1 186 ? 11.877 9.596 -20.903 1.00 50.97 186 SER A CA 1
ATOM 1480 C C . SER A 1 186 ? 11.275 10.183 -22.180 1.00 50.97 186 SER A C 1
ATOM 1482 O O . SER A 1 186 ? 11.373 9.573 -23.243 1.00 50.97 186 SER A O 1
ATOM 1484 N N . VAL A 1 187 ? 10.743 11.408 -22.101 1.00 52.25 187 VAL A N 1
ATOM 1485 C CA . VAL A 1 187 ? 10.196 12.129 -23.264 1.00 52.25 187 VAL A CA 1
ATOM 1486 C C . VAL A 1 187 ? 11.323 12.560 -24.203 1.00 52.25 187 VAL A C 1
ATOM 1488 O O . VAL A 1 187 ? 11.229 12.366 -25.413 1.00 52.25 187 VAL A O 1
ATOM 1491 N N . ALA A 1 188 ? 12.430 13.072 -23.652 1.00 56.00 188 ALA A N 1
ATOM 1492 C CA . ALA A 1 188 ? 13.588 13.483 -24.443 1.00 56.00 188 ALA A CA 1
ATOM 1493 C C . ALA A 1 188 ? 14.257 12.297 -25.164 1.00 56.00 188 ALA A C 1
ATOM 1495 O O . ALA A 1 188 ? 14.656 12.421 -26.321 1.00 56.00 188 ALA A O 1
ATOM 1496 N N . VAL A 1 189 ? 14.349 11.134 -24.511 1.00 53.66 189 VAL A N 1
ATOM 1497 C CA . VAL A 1 189 ? 14.907 9.905 -25.094 1.00 53.66 189 VAL A CA 1
ATOM 1498 C C . VAL A 1 189 ? 13.974 9.324 -26.158 1.00 53.66 189 VAL A C 1
ATOM 1500 O O . VAL A 1 189 ? 14.465 8.870 -27.193 1.00 53.66 189 VAL A O 1
ATOM 1503 N N . GLU A 1 190 ? 12.653 9.358 -25.962 1.00 57.41 190 GLU A N 1
ATOM 1504 C CA . GLU A 1 190 ? 11.695 8.951 -27.000 1.00 57.41 190 GLU A CA 1
ATOM 1505 C C . GLU A 1 190 ? 11.745 9.866 -28.224 1.00 57.41 190 GLU A C 1
ATOM 1507 O O . GLU A 1 190 ? 11.757 9.376 -29.356 1.00 57.41 190 GLU A O 1
ATOM 1512 N N . GLU A 1 191 ? 11.820 11.180 -28.020 1.00 66.31 191 GLU A N 1
ATOM 1513 C CA . GLU A 1 191 ? 11.897 12.150 -29.111 1.00 66.31 191 GLU A CA 1
ATOM 1514 C C . GLU A 1 191 ? 13.232 12.046 -29.861 1.00 66.31 191 GLU A C 1
ATOM 1516 O O . GLU A 1 191 ? 13.250 12.013 -31.094 1.00 66.31 191 GLU A O 1
ATOM 1521 N N . GLN A 1 192 ? 14.339 11.851 -29.138 1.00 61.38 192 GLN A N 1
ATOM 1522 C CA . GLN A 1 192 ? 15.650 11.591 -29.728 1.00 61.38 192 GLN A CA 1
ATOM 1523 C C . GLN A 1 192 ? 15.673 10.280 -30.527 1.00 61.38 192 GLN A C 1
ATOM 1525 O O . GLN A 1 192 ? 16.218 10.249 -31.629 1.00 61.38 192 GLN A O 1
ATOM 1530 N N . GLU A 1 193 ? 15.084 9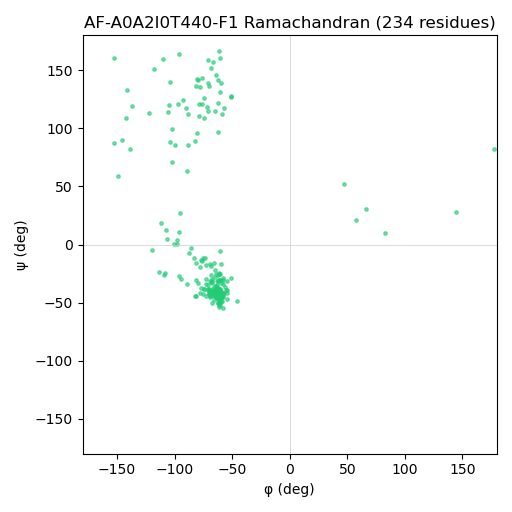.195 -30.019 1.00 56.56 193 GLU A N 1
ATOM 1531 C CA . GLU A 1 193 ? 15.040 7.911 -30.731 1.00 56.56 193 GLU A CA 1
ATOM 1532 C C . GLU A 1 193 ? 14.084 7.961 -31.934 1.00 56.56 193 GLU A C 1
ATOM 1534 O O . GLU A 1 193 ? 14.377 7.374 -32.980 1.00 56.56 193 GLU A O 1
ATOM 1539 N N . ARG A 1 194 ? 12.977 8.708 -31.842 1.00 69.44 194 ARG A N 1
ATOM 1540 C CA . ARG A 1 194 ? 12.063 8.960 -32.967 1.00 69.44 194 ARG A CA 1
ATOM 1541 C C . ARG A 1 194 ? 12.758 9.746 -34.076 1.00 69.44 194 ARG A C 1
ATOM 1543 O O . ARG A 1 194 ? 12.642 9.373 -35.246 1.00 69.44 194 ARG A O 1
ATOM 1550 N N . GLU A 1 195 ? 13.527 10.765 -33.712 1.00 71.69 195 GLU A N 1
ATOM 1551 C CA . GLU A 1 195 ? 14.332 11.548 -34.647 1.00 71.69 195 GLU A CA 1
ATOM 1552 C C . GLU A 1 195 ? 15.463 10.701 -35.254 1.00 71.69 195 GLU A C 1
ATOM 1554 O O . GLU A 1 195 ? 15.648 10.678 -36.471 1.00 71.69 195 GLU A O 1
ATOM 1559 N N . ARG A 1 196 ? 16.136 9.871 -34.447 1.00 69.12 196 ARG A N 1
ATOM 1560 C CA . ARG A 1 196 ? 17.165 8.936 -34.927 1.00 69.12 196 ARG A CA 1
ATOM 1561 C C . ARG A 1 196 ? 16.601 7.927 -35.930 1.00 69.12 196 ARG A C 1
ATOM 1563 O O . ARG A 1 196 ? 17.245 7.641 -36.938 1.00 69.12 196 ARG A O 1
ATOM 1570 N N . ARG A 1 197 ? 15.397 7.395 -35.690 1.00 64.75 197 ARG A N 1
ATOM 1571 C CA . ARG A 1 197 ? 14.697 6.498 -36.628 1.00 64.75 197 ARG A CA 1
ATOM 1572 C C . ARG A 1 197 ? 14.323 7.215 -37.920 1.00 64.75 197 ARG A C 1
ATOM 1574 O O . ARG A 1 197 ? 14.521 6.643 -38.989 1.00 64.75 197 ARG A O 1
ATOM 1581 N N . ARG A 1 198 ? 13.845 8.461 -37.838 1.00 72.38 198 ARG A N 1
ATOM 1582 C CA . ARG A 1 198 ? 13.519 9.282 -39.012 1.00 72.38 198 ARG A CA 1
ATOM 1583 C C . ARG A 1 198 ? 14.755 9.533 -39.879 1.00 72.38 198 ARG A C 1
ATOM 1585 O O . ARG A 1 198 ? 14.704 9.272 -41.077 1.00 72.38 198 ARG A O 1
ATOM 1592 N N . GLN A 1 199 ? 15.877 9.911 -39.268 1.00 73.38 199 GLN A N 1
ATOM 1593 C CA . GLN A 1 199 ? 17.151 10.120 -39.966 1.00 73.38 199 GLN A CA 1
ATOM 1594 C C . GLN A 1 199 ? 17.694 8.836 -40.598 1.00 73.38 199 GLN A C 1
ATOM 1596 O O . GLN A 1 199 ? 18.223 8.865 -41.707 1.00 73.38 199 GLN A O 1
ATOM 1601 N N . VAL A 1 200 ? 17.552 7.692 -39.919 1.00 65.69 200 VAL A N 1
ATOM 1602 C CA . VAL A 1 200 ? 17.925 6.392 -40.493 1.00 65.69 200 VAL A CA 1
ATOM 1603 C C . VAL A 1 200 ? 17.072 6.103 -41.726 1.00 65.69 200 VAL A C 1
ATOM 1605 O O . VAL A 1 200 ? 17.630 5.826 -42.782 1.00 65.69 200 VAL A O 1
ATOM 1608 N N . VAL A 1 201 ? 15.747 6.220 -41.632 1.00 66.31 201 VAL A N 1
ATOM 1609 C CA . VAL A 1 201 ? 14.847 5.974 -42.771 1.00 66.31 201 VAL A CA 1
ATOM 1610 C C . VAL A 1 201 ? 15.161 6.910 -43.939 1.00 66.31 201 VAL A C 1
ATOM 1612 O O . VAL A 1 201 ? 15.299 6.444 -45.067 1.00 66.31 201 VAL A O 1
ATOM 1615 N N . GLU A 1 202 ? 15.355 8.202 -43.677 1.00 71.81 202 GLU A N 1
ATOM 1616 C CA . GLU A 1 202 ? 15.709 9.179 -44.708 1.00 71.81 202 GLU A CA 1
ATOM 1617 C C . GLU A 1 202 ? 17.054 8.855 -45.372 1.00 71.81 202 GLU A C 1
ATOM 1619 O O . GLU A 1 202 ? 17.172 8.907 -46.598 1.00 71.81 202 GLU A O 1
ATOM 1624 N N . LYS A 1 203 ? 18.056 8.443 -44.586 1.00 68.69 203 LYS A N 1
ATOM 1625 C CA . LYS A 1 203 ? 19.360 8.026 -45.110 1.00 68.69 203 LYS A CA 1
ATOM 1626 C C . LYS A 1 203 ? 19.240 6.797 -46.012 1.00 68.69 203 LYS A C 1
ATOM 1628 O O . LYS A 1 203 ? 19.843 6.784 -47.076 1.00 68.69 203 LYS A O 1
ATOM 1633 N N . PHE A 1 204 ? 18.445 5.796 -45.636 1.00 61.97 204 PHE A N 1
ATOM 1634 C CA . PHE A 1 204 ? 18.205 4.617 -46.480 1.00 61.97 204 PHE A CA 1
ATOM 1635 C C . PHE A 1 204 ? 17.386 4.934 -47.742 1.00 61.97 204 PHE A C 1
ATOM 1637 O O . PHE A 1 204 ? 17.523 4.231 -48.737 1.00 61.97 204 PHE A O 1
ATOM 1644 N N . GLN A 1 205 ? 16.557 5.981 -47.718 1.00 63.34 205 GLN A N 1
ATOM 1645 C CA . GLN A 1 205 ? 15.784 6.420 -48.884 1.00 63.34 205 GLN A CA 1
ATOM 1646 C C . GLN A 1 205 ? 16.602 7.251 -49.879 1.00 63.34 205 GLN A C 1
ATOM 1648 O O . GLN A 1 205 ? 16.319 7.204 -51.074 1.00 63.34 205 GLN A O 1
ATOM 1653 N N . LYS A 1 206 ? 17.569 8.044 -49.399 1.00 70.69 206 LYS A N 1
ATOM 1654 C CA . LYS A 1 206 ? 18.277 9.042 -50.219 1.00 70.69 206 LYS A CA 1
ATOM 1655 C C . LYS A 1 206 ? 19.725 8.685 -50.552 1.00 70.69 206 LYS A C 1
ATOM 1657 O O . LYS A 1 206 ? 20.244 9.212 -51.533 1.00 70.69 206 LYS A O 1
ATOM 1662 N N . ALA A 1 207 ? 20.392 7.853 -49.752 1.00 66.31 207 ALA A N 1
ATOM 1663 C CA . ALA A 1 207 ? 21.804 7.549 -49.967 1.00 66.31 207 ALA A CA 1
ATOM 1664 C C . ALA A 1 207 ? 22.001 6.492 -51.073 1.00 66.31 207 ALA A C 1
ATOM 1666 O O . ALA A 1 207 ? 21.227 5.534 -51.151 1.00 66.31 207 ALA A O 1
ATOM 1667 N N . PRO A 1 208 ? 23.052 6.621 -51.902 1.00 70.50 208 PRO A N 1
ATOM 1668 C CA . PRO A 1 208 ? 23.415 5.595 -52.868 1.00 70.50 208 PRO A CA 1
ATOM 1669 C C . PRO A 1 208 ? 23.822 4.295 -52.165 1.00 70.50 208 PRO A C 1
ATOM 1671 O O . PRO A 1 208 ? 24.430 4.300 -51.089 1.00 70.50 208 PRO A O 1
ATOM 1674 N N . PHE A 1 209 ? 23.506 3.159 -52.790 1.00 59.78 209 PHE A N 1
ATOM 1675 C CA . PHE A 1 209 ? 23.750 1.840 -52.204 1.00 59.78 209 PHE A CA 1
ATOM 1676 C C . PHE A 1 209 ? 25.232 1.580 -51.900 1.00 59.78 209 PHE A C 1
ATOM 1678 O O . PHE A 1 209 ? 25.513 0.902 -50.912 1.00 59.78 209 PHE A O 1
ATOM 1685 N N . GLU A 1 210 ? 26.179 2.146 -52.662 1.00 64.62 210 GLU A N 1
ATOM 1686 C CA . GLU A 1 210 ? 27.609 2.017 -52.344 1.00 64.62 210 GLU A CA 1
ATOM 1687 C C . GLU A 1 210 ? 27.975 2.672 -51.005 1.00 64.62 210 GLU A C 1
ATOM 1689 O O . GLU A 1 210 ? 28.779 2.129 -50.248 1.00 64.62 210 GLU A O 1
ATOM 1694 N N . GLU A 1 211 ? 27.354 3.803 -50.667 1.00 60.03 211 GLU A N 1
ATOM 1695 C CA . GLU A 1 211 ? 27.619 4.528 -49.421 1.00 60.03 211 GLU A CA 1
ATOM 1696 C C . GLU A 1 211 ? 26.990 3.813 -48.213 1.00 60.03 211 GLU A C 1
ATOM 1698 O O . GLU A 1 211 ? 27.601 3.697 -47.144 1.00 60.03 211 GLU A O 1
ATOM 1703 N N . ILE A 1 212 ? 25.790 3.250 -48.399 1.00 57.53 212 ILE A N 1
ATOM 1704 C CA . ILE A 1 212 ? 25.128 2.398 -47.401 1.00 57.53 212 ILE A CA 1
ATOM 1705 C C . ILE A 1 212 ? 25.966 1.132 -47.154 1.00 57.53 212 ILE A C 1
ATOM 1707 O O . ILE A 1 212 ? 26.236 0.782 -46.000 1.00 57.53 212 ILE A O 1
ATOM 1711 N N . ALA A 1 213 ? 26.439 0.480 -48.220 1.00 59.72 213 ALA A N 1
ATOM 1712 C CA . ALA A 1 213 ? 27.278 -0.713 -48.143 1.00 59.72 213 ALA A CA 1
ATOM 1713 C C . ALA A 1 213 ? 28.637 -0.429 -47.480 1.00 59.72 213 ALA A C 1
ATOM 1715 O O . ALA A 1 213 ? 29.069 -1.209 -46.629 1.00 59.72 213 ALA A O 1
ATOM 1716 N N . ALA A 1 214 ? 29.277 0.705 -47.785 1.00 66.38 214 ALA A N 1
ATOM 1717 C CA . ALA A 1 214 ? 30.532 1.119 -47.157 1.00 66.38 214 ALA A CA 1
ATOM 1718 C C . ALA A 1 214 ? 30.379 1.344 -45.642 1.00 66.38 214 ALA A C 1
ATOM 1720 O O . ALA A 1 214 ? 31.225 0.912 -44.856 1.00 66.38 214 ALA A O 1
ATOM 1721 N N . HIS A 1 215 ? 29.272 1.955 -45.208 1.00 59.19 215 HIS A N 1
ATOM 1722 C CA . HIS A 1 215 ? 28.998 2.191 -43.788 1.00 59.19 215 HIS A CA 1
ATOM 1723 C C . HIS A 1 215 ? 28.664 0.894 -43.022 1.00 59.19 215 HIS A C 1
ATOM 1725 O O . HIS A 1 215 ? 29.086 0.717 -41.873 1.00 59.19 215 HIS A O 1
ATOM 1731 N N . CYS A 1 216 ? 27.929 -0.035 -43.642 1.00 56.00 216 CYS A N 1
ATOM 1732 C CA . CYS A 1 216 ? 27.678 -1.369 -43.086 1.00 56.00 216 CYS A CA 1
ATOM 1733 C C . CYS A 1 216 ? 28.962 -2.209 -43.016 1.00 56.00 216 CYS A C 1
ATOM 1735 O O . CYS A 1 216 ? 29.221 -2.832 -41.984 1.00 56.00 216 CYS A O 1
ATOM 1737 N N . GLY A 1 217 ? 29.795 -2.153 -44.060 1.00 57.78 217 GLY A N 1
ATOM 1738 C CA . GLY A 1 217 ? 31.111 -2.788 -44.103 1.00 57.78 217 GLY A CA 1
ATOM 1739 C C . GLY A 1 217 ? 32.033 -2.269 -43.000 1.00 57.78 217 GLY A C 1
ATOM 1740 O O . GLY A 1 217 ? 32.546 -3.060 -42.217 1.00 57.78 217 GLY A O 1
ATOM 1741 N 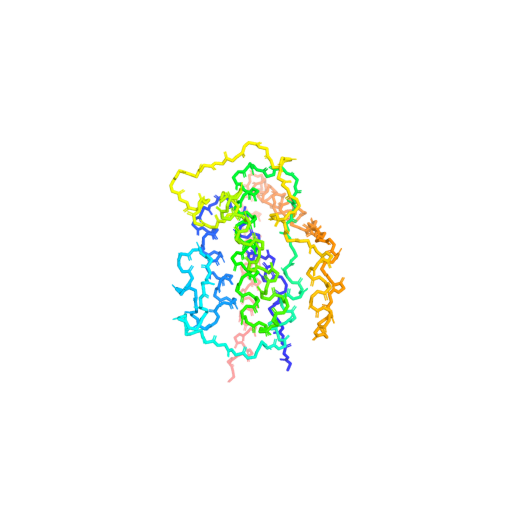N . ALA A 1 218 ? 32.160 -0.948 -42.840 1.00 58.72 218 ALA A N 1
ATOM 1742 C CA . ALA A 1 218 ? 33.002 -0.347 -41.803 1.00 58.72 218 ALA A CA 1
ATOM 1743 C C . ALA A 1 218 ? 32.576 -0.738 -40.371 1.00 58.72 218 ALA A C 1
ATOM 1745 O O . ALA A 1 218 ? 33.431 -1.024 -39.528 1.00 58.72 218 ALA A O 1
ATOM 1746 N N . ARG A 1 219 ? 31.263 -0.809 -40.084 1.00 54.69 219 ARG A N 1
ATOM 1747 C CA . ARG A 1 219 ? 30.756 -1.266 -38.771 1.00 54.69 219 ARG A CA 1
ATOM 1748 C C . ARG A 1 219 ? 30.967 -2.761 -38.539 1.00 54.69 219 ARG A C 1
ATOM 1750 O O . ARG A 1 219 ? 31.289 -3.131 -37.411 1.00 54.69 219 ARG A O 1
ATOM 1757 N N . ALA A 1 220 ? 30.814 -3.600 -39.564 1.00 55.53 220 ALA A N 1
ATOM 1758 C CA . ALA A 1 220 ? 31.092 -5.032 -39.465 1.00 55.53 220 ALA A CA 1
ATOM 1759 C C . ALA A 1 220 ? 32.586 -5.292 -39.206 1.00 55.53 220 ALA A C 1
ATOM 1761 O O . ALA A 1 220 ? 32.926 -6.049 -38.299 1.00 55.53 220 ALA A O 1
ATOM 1762 N N . THR A 1 221 ? 33.476 -4.584 -39.908 1.00 60.97 221 THR A N 1
ATOM 1763 C CA . THR A 1 221 ? 34.931 -4.689 -39.722 1.00 60.97 221 THR A CA 1
ATOM 1764 C C . THR A 1 221 ? 35.371 -4.213 -38.337 1.00 60.97 221 THR A C 1
ATOM 1766 O O . THR A 1 221 ? 36.209 -4.854 -37.706 1.00 60.97 221 THR A O 1
ATOM 1769 N N . LEU A 1 222 ? 34.773 -3.138 -37.808 1.00 61.41 222 LEU A N 1
ATOM 1770 C CA . LEU A 1 222 ? 35.055 -2.665 -36.448 1.00 61.41 222 LEU A CA 1
ATOM 1771 C C . LEU A 1 222 ? 34.599 -3.673 -35.381 1.00 61.41 222 LEU A C 1
ATOM 1773 O O . LEU A 1 222 ? 35.310 -3.900 -34.401 1.00 61.41 222 LEU A O 1
ATOM 1777 N N . LEU A 1 223 ? 33.427 -4.290 -35.568 1.00 51.47 223 LEU A N 1
ATOM 1778 C CA . LEU A 1 223 ? 32.915 -5.319 -34.663 1.00 51.47 223 LEU A CA 1
ATOM 1779 C C . LEU A 1 223 ? 33.796 -6.577 -34.703 1.00 51.47 223 LEU A C 1
ATOM 1781 O O . LEU A 1 223 ? 34.164 -7.096 -33.651 1.00 51.47 223 LEU A O 1
ATOM 1785 N N . GLN A 1 224 ? 34.204 -7.006 -35.900 1.00 58.31 224 GLN A N 1
ATOM 1786 C CA . GLN A 1 224 ? 35.119 -8.130 -36.099 1.00 58.31 224 GLN A CA 1
ATOM 1787 C C . GLN A 1 224 ? 36.497 -7.856 -35.482 1.00 58.31 224 GLN A C 1
ATOM 1789 O O . GLN A 1 224 ? 37.054 -8.722 -34.816 1.00 58.31 224 GLN A O 1
ATOM 1794 N N . SER A 1 225 ? 37.028 -6.639 -35.632 1.00 69.44 225 SER A N 1
ATOM 1795 C CA . SER A 1 225 ? 38.298 -6.237 -35.019 1.00 69.44 225 SER A CA 1
ATOM 1796 C C . SER A 1 225 ? 38.230 -6.267 -33.493 1.00 69.44 225 SER A C 1
ATOM 1798 O O . SER A 1 225 ? 39.179 -6.722 -32.858 1.00 69.44 225 SER A O 1
ATOM 1800 N N . LYS A 1 226 ? 37.117 -5.819 -32.894 1.00 58.34 226 LYS A N 1
ATOM 1801 C CA . LYS A 1 226 ? 36.914 -5.903 -31.440 1.00 58.34 226 LYS A CA 1
ATOM 1802 C C . LYS A 1 226 ? 36.757 -7.346 -30.962 1.00 58.34 226 LYS A C 1
ATOM 1804 O O . LYS A 1 226 ? 37.301 -7.686 -29.918 1.00 58.34 226 LYS A O 1
ATOM 1809 N N . LEU A 1 227 ? 36.063 -8.194 -31.722 1.00 53.84 227 LEU A N 1
ATOM 1810 C CA . LEU A 1 227 ? 35.946 -9.624 -31.422 1.00 53.84 227 LEU A CA 1
ATOM 1811 C C . LEU A 1 227 ? 37.305 -10.325 -31.483 1.00 53.84 227 LEU A C 1
ATOM 1813 O O . LEU A 1 227 ? 37.649 -11.039 -30.550 1.00 53.84 227 LEU A O 1
ATOM 1817 N N . ASN A 1 228 ? 38.111 -10.063 -32.512 1.00 61.97 228 ASN A N 1
ATOM 1818 C CA . ASN A 1 228 ? 39.462 -10.617 -32.624 1.00 61.97 228 ASN A CA 1
ATOM 1819 C C . ASN A 1 228 ? 40.355 -10.160 -31.460 1.00 61.97 228 ASN A C 1
ATOM 1821 O O . ASN A 1 228 ? 41.079 -10.965 -30.887 1.00 61.97 228 ASN A O 1
ATOM 1825 N N . GLN A 1 229 ? 40.250 -8.892 -31.049 1.00 61.44 229 GLN A N 1
ATOM 1826 C CA . GLN A 1 229 ? 40.983 -8.366 -29.896 1.00 61.44 229 GLN A CA 1
ATOM 1827 C C . GLN A 1 229 ? 40.553 -9.033 -28.578 1.00 61.44 229 GLN A C 1
ATOM 1829 O O . GLN A 1 229 ? 41.387 -9.279 -27.713 1.00 61.44 229 GLN A O 1
ATOM 1834 N N . ILE A 1 230 ? 39.267 -9.367 -28.429 1.00 55.19 230 ILE A N 1
ATOM 1835 C CA . ILE A 1 230 ? 38.759 -10.140 -27.288 1.00 55.19 230 ILE A CA 1
ATOM 1836 C C . ILE A 1 230 ? 39.260 -11.590 -27.348 1.00 55.19 230 ILE A C 1
ATOM 1838 O O . ILE A 1 230 ? 39.676 -12.118 -26.318 1.00 55.19 230 ILE A O 1
ATOM 1842 N N . PHE A 1 231 ? 39.279 -12.228 -28.521 1.00 49.69 231 PHE A N 1
ATOM 1843 C CA . PHE A 1 231 ? 39.782 -13.598 -28.676 1.00 49.69 231 PHE A CA 1
ATOM 1844 C C . PHE A 1 231 ? 41.283 -13.717 -28.379 1.00 49.69 231 PHE A C 1
ATOM 1846 O O . PHE A 1 231 ? 41.666 -14.652 -27.687 1.00 49.69 231 PHE A O 1
ATOM 1853 N N . GLU A 1 232 ? 42.104 -12.744 -28.780 1.00 60.28 232 GLU A N 1
ATOM 1854 C CA . GLU A 1 232 ? 43.537 -12.672 -28.430 1.00 60.28 232 GLU A CA 1
ATOM 1855 C C . GLU A 1 232 ? 43.785 -12.510 -26.919 1.00 60.28 232 GLU A C 1
ATOM 1857 O O . GLU A 1 232 ? 44.780 -12.988 -26.381 1.00 60.28 232 GLU A O 1
ATOM 1862 N N . ILE A 1 233 ? 42.874 -11.837 -26.208 1.00 57.06 233 ILE A N 1
ATOM 1863 C CA . ILE A 1 233 ? 42.965 -11.654 -24.750 1.00 57.06 233 ILE A CA 1
ATOM 1864 C C . ILE A 1 233 ? 42.444 -12.888 -23.995 1.00 57.06 233 ILE A C 1
ATOM 1866 O O . ILE A 1 233 ? 42.903 -13.169 -22.889 1.00 57.06 233 ILE A O 1
ATOM 1870 N N . THR A 1 234 ? 41.480 -13.611 -24.572 1.00 44.41 234 THR A N 1
ATOM 1871 C CA . THR A 1 234 ? 40.752 -14.700 -23.895 1.00 44.41 234 THR A CA 1
ATOM 1872 C C . THR A 1 234 ? 41.330 -16.082 -24.205 1.00 44.41 234 THR A C 1
ATOM 1874 O O . THR A 1 234 ? 41.208 -16.984 -23.381 1.00 44.41 234 THR A O 1
ATOM 1877 N N . ILE A 1 235 ? 41.974 -16.261 -25.361 1.00 48.56 235 ILE A N 1
ATOM 1878 C CA . ILE A 1 235 ? 42.688 -17.489 -25.723 1.00 48.56 235 ILE A CA 1
ATOM 1879 C C . ILE A 1 235 ? 44.185 -17.259 -25.478 1.00 48.56 235 ILE A C 1
ATOM 1881 O O . ILE A 1 235 ? 44.941 -16.887 -26.373 1.00 48.56 235 ILE A O 1
ATOM 1885 N N . ARG A 1 236 ? 44.592 -17.488 -24.229 1.00 45.19 236 ARG A N 1
ATOM 1886 C CA . ARG A 1 236 ? 45.937 -17.929 -23.852 1.00 45.19 236 ARG A CA 1
ATOM 1887 C C . ARG A 1 236 ? 45.822 -19.269 -23.149 1.00 45.19 236 ARG A C 1
ATOM 1889 O O . ARG A 1 236 ? 44.930 -19.380 -22.279 1.00 45.19 236 ARG A O 1
#

Organism: NCBI:txid1758121

Foldseek 3Di:
DDDADDVVVVVVLVVQCPDPDPVSVVVSVVVVVCVVCVPPLVVLCVQQFQDPDPVVSVDDDDDQDPNNVVCCVPPPFDDDDDDDDLLRVLVVLQNVLSVQSVVCNVVVQVLSNVLSVQLCVVCVVPPVSSHSVQSVDPDHDTDPDPPPDDPSNDDDLVSNCVSVVVVVDDSPCSPVDRDDPPPPVVVVVVVVVVVVVVVVVVCVVPPDPVVVVVVVVVVVVVVVVVVVVVCVVVPD